Protein AF-A0A7C3QRI2-F1 (afdb_monomer_lite)

Sequence (190 aa):
MISEYFLQTSKQLEELHRQALTEKSLPQKEKDLSFYQGLFSFLNDHLPGHFSLATGKVRNKRHLLNRNCDALIYHKWCKKFLEMSGGYVLADHLYAFLSIESDITAQNLVTHVNLTQAMKSLYKGEENEKEFEVIPLYSLLFTYSSKLSLPEIRKLMQDYDDEKEIPMNKEIDLITVLGTGLIIKDWEAG

Secondary structure (DSSP, 8-state):
-HHHHHHHHHHHHHHHHHHHHHHSPPPSSS--GGGSHHHHHHHHHHS-TTEEEEEE-EE-SS-B--S-EEEEEEE-SSTTHHHHTTS-EEGGGEEEEEEEEEE--HHHHHHHHHHHHHHHHGGGG-TTS-TT-----EEEEEEEE-SS-HHHHHHHHHHHHHHTT--GGGS--EEEETTTEEEE--SS--

Foldseek 3Di:
DVVVVVVVVLVVQLVLLVVLVVVDPCDPPDHPLVSCVSVQVVCQVPDDPQKDKDWAWEDEPPDTDRDIFSIWIFGDPDPCVCVVVVNHHYLLGTAETEHEEAEDDLVVQVVLLVVLQVSLVNQVPCPPDPPPRNRQYAREYEYAAYPDAPVRVVVSQVVVCVVVVPDPSRGHAKYYHRPRGIDGDDPPVD

Radius of gyration: 17.21 Å; chains: 1; bounding box: 47×41×45 Å

Structure (mmCIF, N/CA/C/O backbone):
data_AF-A0A7C3QRI2-F1
#
_entry.id   AF-A0A7C3QRI2-F1
#
loop_
_atom_site.group_PDB
_atom_site.id
_atom_site.type_symbol
_atom_site.label_atom_id
_atom_site.label_alt_id
_atom_site.label_comp_id
_atom_site.label_asym_id
_atom_site.label_entity_id
_atom_site.label_seq_id
_atom_site.pdbx_PDB_ins_code
_atom_site.Cartn_x
_atom_site.Cartn_y
_atom_site.Cartn_z
_atom_site.occupancy
_atom_site.B_iso_or_equiv
_atom_site.auth_seq_id
_atom_site.auth_comp_id
_atom_site.auth_asym_id
_atom_site.auth_atom_id
_atom_site.pdbx_PDB_model_num
ATOM 1 N N . MET A 1 1 ? -28.998 4.046 -0.477 1.00 72.25 1 MET A N 1
ATOM 2 C CA . MET A 1 1 ? -28.706 2.768 -1.160 1.00 72.25 1 MET A CA 1
ATOM 3 C C . MET A 1 1 ? -27.209 2.552 -1.403 1.00 72.25 1 MET A C 1
ATOM 5 O O . MET A 1 1 ? -26.638 1.736 -0.700 1.00 72.25 1 MET A O 1
ATOM 9 N N . ILE A 1 2 ? -26.529 3.287 -2.300 1.00 85.75 2 ILE A N 1
ATOM 10 C CA . ILE A 1 2 ? -25.069 3.102 -2.519 1.00 85.75 2 ILE A CA 1
ATOM 11 C C . ILE A 1 2 ? -24.222 3.635 -1.347 1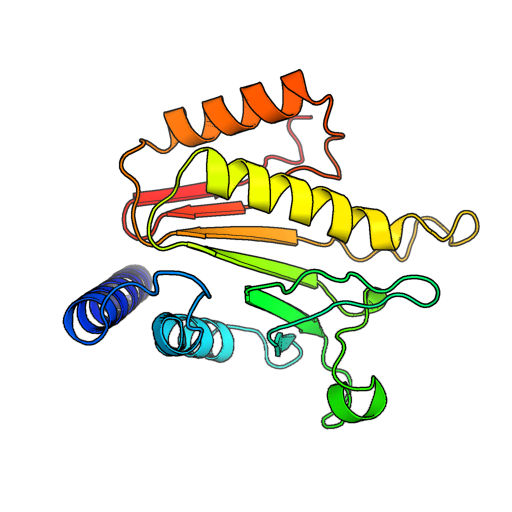.00 85.75 2 ILE A C 1
ATOM 13 O O . ILE A 1 2 ? -23.269 2.995 -0.919 1.00 85.75 2 ILE A O 1
ATOM 17 N N . SER A 1 3 ? -24.586 4.785 -0.778 1.00 86.50 3 SER A N 1
ATOM 18 C CA . SER A 1 3 ? -23.905 5.343 0.401 1.00 86.50 3 SER A CA 1
ATOM 19 C C . SER A 1 3 ? -23.996 4.427 1.627 1.00 86.50 3 SER A C 1
ATOM 21 O O . SER A 1 3 ? -23.021 4.250 2.350 1.00 86.50 3 SER A O 1
ATOM 23 N N . GLU A 1 4 ? -25.158 3.809 1.840 1.00 90.19 4 GLU A N 1
ATOM 24 C CA . GLU A 1 4 ? -25.376 2.832 2.911 1.00 90.19 4 GLU A CA 1
ATOM 25 C C . GLU A 1 4 ? -24.552 1.567 2.695 1.00 90.19 4 GLU A C 1
ATOM 27 O O . GLU A 1 4 ? -24.006 1.048 3.663 1.00 90.19 4 GLU A O 1
ATOM 32 N N . TYR A 1 5 ? -24.418 1.115 1.443 1.00 88.31 5 TYR A N 1
ATOM 33 C CA . TYR A 1 5 ? -23.543 0.001 1.093 1.00 88.31 5 TYR A CA 1
ATOM 34 C C . TYR A 1 5 ? -22.100 0.288 1.525 1.00 88.31 5 TYR A C 1
ATOM 36 O O . TYR A 1 5 ? -21.556 -0.456 2.334 1.00 88.31 5 TYR A O 1
ATOM 44 N N . PHE A 1 6 ? -21.513 1.417 1.108 1.00 86.06 6 PHE A N 1
ATOM 45 C CA . PHE A 1 6 ? -20.139 1.767 1.498 1.00 86.06 6 PHE A CA 1
ATOM 46 C C . PHE A 1 6 ? -19.962 1.910 3.014 1.00 86.06 6 PHE A C 1
ATOM 48 O O . PHE A 1 6 ? -18.958 1.460 3.567 1.00 86.06 6 PHE A O 1
ATOM 55 N N . LEU A 1 7 ? -20.950 2.488 3.705 1.00 86.81 7 LEU A N 1
ATOM 56 C CA . LEU A 1 7 ? -20.918 2.605 5.161 1.00 86.81 7 LEU A CA 1
ATOM 57 C C . LEU A 1 7 ? -20.963 1.231 5.846 1.00 86.81 7 LEU A C 1
ATOM 59 O O . LEU A 1 7 ? -20.239 1.002 6.815 1.00 86.81 7 LEU A O 1
ATOM 63 N N . GLN A 1 8 ? -21.806 0.317 5.363 1.00 88.94 8 GLN A N 1
ATOM 64 C CA . GLN A 1 8 ? -21.882 -1.050 5.881 1.00 88.94 8 GLN A CA 1
ATOM 65 C C . GLN A 1 8 ? -20.579 -1.808 5.633 1.00 88.94 8 GLN A C 1
ATOM 67 O O . GLN A 1 8 ? -20.069 -2.445 6.551 1.00 88.94 8 GLN A O 1
ATOM 72 N N . THR A 1 9 ? -20.008 -1.680 4.439 1.00 86.75 9 THR A N 1
ATOM 73 C CA . THR A 1 9 ? -18.726 -2.288 4.081 1.00 86.75 9 THR A CA 1
ATOM 74 C C . THR A 1 9 ? -17.584 -1.782 4.966 1.00 86.75 9 THR A C 1
ATOM 76 O O . THR A 1 9 ? -16.810 -2.588 5.480 1.00 86.75 9 THR A O 1
ATOM 79 N N . SER A 1 10 ? -17.511 -0.470 5.229 1.00 85.31 10 SER A N 1
ATOM 80 C CA . SER A 1 10 ? -16.518 0.097 6.159 1.00 85.31 10 SER A CA 1
ATOM 81 C C . SER A 1 10 ? -16.656 -0.505 7.559 1.00 85.31 10 SER A C 1
ATOM 83 O O . SER A 1 10 ? -15.675 -0.970 8.135 1.00 85.31 10 SER A O 1
ATOM 85 N N . LYS A 1 11 ? -17.888 -0.577 8.083 1.00 87.69 11 LYS A N 1
ATOM 86 C CA . LYS A 1 11 ? -18.171 -1.167 9.403 1.00 87.69 11 LYS A CA 1
ATOM 87 C C . LYS A 1 11 ? -17.819 -2.652 9.480 1.00 87.69 11 LYS A C 1
ATOM 89 O O . LYS A 1 11 ? -17.354 -3.110 10.518 1.00 87.69 11 LYS A O 1
ATOM 94 N N . GLN A 1 12 ? -18.035 -3.408 8.404 1.00 87.69 12 GLN A N 1
ATOM 95 C CA . GLN A 1 12 ? -17.636 -4.816 8.338 1.00 87.69 12 GLN A CA 1
ATOM 96 C C . GLN A 1 12 ? -16.117 -4.967 8.442 1.00 87.69 12 GLN A C 1
ATOM 98 O O . GLN A 1 12 ? -15.642 -5.816 9.193 1.00 87.69 12 GLN A O 1
ATOM 103 N N . LEU A 1 13 ? -15.354 -4.123 7.742 1.00 85.00 13 LEU A N 1
ATOM 104 C CA . LEU A 1 13 ? -13.893 -4.146 7.806 1.00 85.00 13 LEU A CA 1
ATOM 105 C C . LEU A 1 13 ? -13.372 -3.776 9.208 1.00 85.00 13 LEU A C 1
ATOM 107 O O . LEU A 1 13 ? -12.437 -4.404 9.705 1.00 85.00 13 LEU A O 1
ATOM 111 N N . GLU A 1 14 ? -13.999 -2.790 9.857 1.00 84.88 14 GLU A N 1
ATOM 112 C CA . GLU A 1 14 ? -13.699 -2.400 11.244 1.00 84.88 14 GLU A CA 1
ATOM 113 C C . GLU A 1 14 ? -13.966 -3.541 12.231 1.00 84.88 14 GLU A C 1
ATOM 115 O O . GLU A 1 14 ? -13.155 -3.801 13.123 1.00 84.88 14 GLU A O 1
ATOM 120 N N . GLU A 1 15 ? -15.083 -4.248 12.064 1.00 85.94 15 GLU A N 1
ATOM 121 C CA . GLU A 1 15 ? -15.454 -5.360 12.936 1.00 85.94 15 GLU A CA 1
ATOM 122 C C . GLU A 1 15 ? -14.529 -6.570 12.741 1.00 85.94 15 GLU A C 1
ATOM 124 O O . GLU A 1 15 ? -14.066 -7.142 13.727 1.00 85.94 15 GLU A O 1
ATOM 129 N N . LEU A 1 16 ? -14.164 -6.901 11.495 1.00 81.44 16 LEU A N 1
ATOM 130 C CA . LEU A 1 16 ? -13.169 -7.942 11.201 1.00 81.44 16 LEU A CA 1
ATOM 131 C C . LEU A 1 16 ? -11.823 -7.645 11.873 1.00 81.44 16 LEU A C 1
ATOM 133 O O . LEU A 1 16 ? -11.178 -8.546 12.409 1.00 81.44 16 LEU A O 1
ATOM 137 N N . HIS A 1 17 ? -11.403 -6.379 11.880 1.00 78.88 17 HIS A N 1
ATOM 138 C CA . HIS A 1 17 ? -10.186 -5.978 12.577 1.00 78.88 17 HIS A CA 1
ATOM 139 C C . HIS A 1 17 ? -10.300 -6.123 14.094 1.00 78.88 17 HIS A C 1
ATOM 141 O O . HIS A 1 17 ? -9.387 -6.636 14.743 1.00 78.88 17 HIS A O 1
ATOM 147 N N . ARG A 1 18 ? -11.426 -5.681 14.664 1.00 81.44 18 ARG A N 1
ATOM 148 C CA . ARG A 1 18 ? -11.685 -5.787 16.102 1.00 81.44 18 ARG A CA 1
ATOM 149 C C . ARG A 1 18 ? -11.654 -7.244 16.558 1.00 81.44 18 ARG A C 1
ATOM 151 O O . ARG A 1 18 ? -11.026 -7.537 17.571 1.00 81.44 18 ARG A O 1
ATOM 158 N N . GLN A 1 19 ? -12.265 -8.141 15.787 1.00 80.00 19 GLN A N 1
ATOM 159 C CA . GLN A 1 19 ? -12.246 -9.582 16.043 1.00 80.00 19 GLN A CA 1
ATOM 160 C C . GLN A 1 19 ? -10.821 -10.143 15.993 1.00 80.00 19 GLN A C 1
ATOM 162 O O . GLN A 1 19 ? -10.397 -10.835 16.921 1.00 80.00 19 GLN A O 1
ATOM 167 N N . ALA A 1 20 ? -10.039 -9.763 14.977 1.00 74.06 20 ALA A N 1
ATOM 168 C CA . ALA A 1 20 ? -8.643 -10.176 14.864 1.00 74.06 20 ALA A CA 1
ATOM 169 C C . ALA A 1 20 ? -7.796 -9.728 16.074 1.00 74.06 20 ALA A C 1
ATOM 171 O O . ALA A 1 20 ? -6.983 -10.512 16.563 1.00 74.06 20 ALA A O 1
ATOM 172 N N 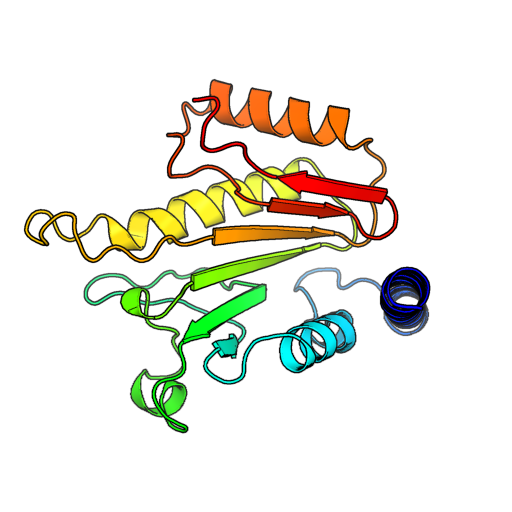. LEU A 1 21 ? -8.014 -8.512 16.597 1.00 73.12 21 LEU A N 1
ATOM 173 C CA . LEU A 1 21 ? -7.351 -8.015 17.815 1.00 73.12 21 LEU A CA 1
ATOM 174 C C . LEU A 1 21 ? -7.746 -8.789 19.080 1.00 73.12 21 LEU A C 1
ATOM 176 O O . LEU A 1 21 ? -6.925 -8.928 19.986 1.00 73.12 21 LEU A O 1
ATOM 180 N N . THR A 1 22 ? -8.992 -9.264 19.174 1.00 73.19 22 THR A N 1
ATOM 181 C CA . THR A 1 22 ? -9.451 -10.041 20.336 1.00 73.19 22 THR A CA 1
ATOM 182 C C . THR A 1 22 ? -8.981 -11.493 20.307 1.00 73.19 22 THR A C 1
ATOM 184 O O . THR A 1 22 ? -8.711 -12.061 21.362 1.00 73.19 22 THR A O 1
ATOM 187 N N . GLU A 1 23 ? -8.863 -12.093 19.121 1.00 67.69 23 GLU A N 1
ATOM 188 C CA . GLU A 1 23 ? -8.497 -13.506 18.955 1.00 67.69 23 GLU A CA 1
ATOM 189 C C . GLU A 1 23 ? -6.983 -13.742 18.904 1.00 67.69 23 GLU A C 1
ATOM 191 O O . GLU A 1 23 ? -6.509 -14.809 19.301 1.00 67.69 23 GLU A O 1
ATOM 196 N N . LYS A 1 24 ? -6.207 -12.762 18.423 1.00 64.25 24 LYS A N 1
ATOM 197 C CA . LYS A 1 24 ? -4.756 -12.879 18.245 1.00 64.25 24 LYS A CA 1
ATOM 198 C C . LYS A 1 24 ? -4.047 -11.749 18.982 1.00 64.25 24 LYS A C 1
ATOM 200 O O . LYS A 1 24 ? -4.259 -10.573 18.701 1.00 64.25 24 LYS A O 1
ATOM 205 N N . SER A 1 25 ? -3.146 -12.099 19.900 1.00 58.22 25 SER A N 1
ATOM 206 C CA . SER A 1 25 ? -2.206 -11.129 20.470 1.00 58.22 25 SER A CA 1
ATOM 207 C C . SER A 1 25 ? -1.353 -10.518 19.354 1.00 58.22 25 SER A C 1
ATOM 209 O O . SER A 1 25 ? -0.835 -11.268 18.525 1.00 58.22 25 SER A O 1
ATOM 211 N N . LEU A 1 26 ? -1.179 -9.189 19.354 1.00 56.94 26 LEU A N 1
ATOM 212 C CA . LEU A 1 26 ? -0.352 -8.475 18.371 1.00 56.94 26 LEU A CA 1
ATOM 213 C C . LEU A 1 26 ? 1.021 -9.166 18.211 1.00 56.94 26 LEU A C 1
ATOM 215 O O . LEU A 1 26 ? 1.719 -9.360 19.214 1.00 56.94 26 LEU A O 1
ATOM 219 N N . PRO A 1 27 ? 1.423 -9.550 16.986 1.00 51.59 27 PRO A N 1
ATOM 220 C CA . PRO A 1 27 ? 2.695 -10.226 16.760 1.00 51.59 27 PRO A CA 1
ATOM 221 C C . PRO A 1 27 ? 3.872 -9.348 17.203 1.00 51.59 27 PRO A C 1
ATOM 223 O O . PRO A 1 27 ? 3.987 -8.198 16.792 1.00 51.59 27 PRO A O 1
ATOM 226 N N . GLN A 1 28 ? 4.770 -9.885 18.034 1.00 49.66 28 GLN A N 1
ATOM 227 C CA . GLN A 1 28 ? 5.871 -9.107 18.621 1.00 49.66 28 GLN A CA 1
ATOM 228 C C . GLN A 1 28 ? 7.113 -8.963 17.718 1.00 49.66 28 GLN A C 1
ATOM 230 O O . GLN A 1 28 ? 7.999 -8.180 18.059 1.00 49.66 28 GLN A O 1
ATOM 235 N N . LYS A 1 29 ? 7.240 -9.720 16.612 1.00 52.12 29 LYS A N 1
ATOM 236 C CA . LYS A 1 29 ? 8.479 -9.740 15.795 1.00 52.12 29 LYS A CA 1
ATOM 237 C C . LYS A 1 29 ? 8.300 -9.849 14.278 1.00 52.12 29 LYS A C 1
ATOM 239 O O . LYS A 1 29 ? 9.067 -9.221 13.559 1.00 52.12 29 LYS A O 1
ATOM 244 N N . GLU A 1 30 ? 7.316 -10.598 13.787 1.00 57.88 30 GLU A N 1
ATOM 245 C CA . GLU A 1 30 ? 6.977 -10.671 12.357 1.00 57.88 30 GLU A CA 1
ATOM 246 C C . GLU A 1 30 ? 5.490 -10.377 12.185 1.00 57.88 30 GLU A C 1
ATOM 248 O O . GLU A 1 30 ? 4.681 -10.878 12.966 1.00 57.88 30 GLU A O 1
ATOM 253 N N . LYS A 1 31 ? 5.121 -9.565 11.184 1.00 66.44 31 LYS A N 1
ATOM 254 C CA . LYS A 1 31 ? 3.711 -9.336 10.852 1.00 66.44 31 LYS A CA 1
ATOM 255 C C . LYS A 1 31 ? 3.072 -10.665 10.465 1.00 66.44 31 LYS A C 1
ATOM 257 O O . LYS A 1 31 ? 3.374 -11.229 9.416 1.00 66.44 31 LYS A O 1
ATOM 262 N N . ASP A 1 32 ? 2.170 -11.147 11.308 1.00 69.31 32 ASP A N 1
ATOM 263 C CA . ASP A 1 32 ? 1.347 -12.304 10.996 1.00 69.31 32 ASP A CA 1
ATOM 264 C C . ASP A 1 32 ? 0.299 -11.901 9.952 1.00 69.31 32 ASP A C 1
ATOM 266 O O . ASP A 1 32 ? -0.712 -11.275 10.265 1.00 69.31 32 ASP A O 1
ATOM 270 N N . LEU A 1 33 ? 0.535 -12.260 8.689 1.00 67.12 33 LEU A N 1
ATOM 271 C CA . LEU A 1 33 ? -0.382 -11.968 7.582 1.00 67.12 33 LEU A CA 1
ATOM 272 C C . LEU A 1 33 ? -1.777 -12.579 7.789 1.00 67.12 33 LEU A C 1
ATOM 274 O O . LEU A 1 33 ? -2.752 -12.070 7.236 1.00 67.12 33 LEU A O 1
ATOM 278 N N . SER A 1 34 ? -1.905 -13.623 8.619 1.00 71.19 34 SER A N 1
ATOM 279 C CA . SER A 1 34 ? -3.206 -14.209 8.955 1.00 71.19 34 SER A CA 1
ATOM 280 C C . SER A 1 34 ? -4.075 -13.279 9.809 1.00 71.19 34 SER A C 1
ATOM 282 O O . SER A 1 34 ? -5.288 -13.468 9.882 1.00 71.19 34 SER A O 1
ATOM 284 N N . PHE A 1 35 ? -3.486 -12.265 10.448 1.00 72.19 35 PHE A N 1
ATOM 285 C CA . PHE A 1 35 ? -4.221 -11.189 11.113 1.00 72.19 35 PHE A CA 1
ATOM 286 C C . PHE A 1 35 ? -4.930 -10.276 10.097 1.00 72.19 35 PHE A C 1
ATOM 288 O O . PHE A 1 35 ? -6.011 -9.759 10.362 1.00 72.19 35 PHE A O 1
ATOM 295 N N . TYR A 1 36 ? -4.362 -10.126 8.899 1.00 77.00 36 TYR A N 1
ATOM 296 C CA . TYR A 1 36 ? -4.878 -9.243 7.851 1.00 77.00 36 TYR A CA 1
ATOM 297 C C . TYR A 1 36 ? -5.734 -9.969 6.806 1.00 77.00 36 TYR A C 1
ATOM 299 O O . TYR A 1 36 ? -6.183 -9.350 5.843 1.00 77.00 36 TYR A O 1
ATOM 307 N N . GLN A 1 37 ? -6.006 -11.266 6.982 1.00 82.81 37 GLN A N 1
ATOM 308 C CA . GLN A 1 37 ? -6.711 -12.096 5.997 1.00 82.81 37 GLN A CA 1
ATOM 309 C C . GLN A 1 37 ? -8.080 -11.524 5.581 1.00 82.81 37 GLN A C 1
ATOM 311 O O . GLN A 1 37 ? -8.460 -11.628 4.412 1.00 82.81 37 GLN A O 1
ATOM 316 N N . GLY A 1 38 ? -8.794 -10.872 6.507 1.00 84.31 38 GLY A N 1
ATOM 317 C CA . GLY A 1 38 ? -10.045 -10.167 6.207 1.00 84.31 38 GLY A CA 1
ATOM 318 C C . GLY A 1 38 ? -9.856 -9.018 5.211 1.00 84.31 38 GLY A C 1
ATOM 319 O O . GLY A 1 38 ? -10.612 -8.912 4.250 1.00 84.31 38 GLY A O 1
ATOM 320 N N . LEU A 1 39 ? -8.796 -8.216 5.372 1.00 86.69 39 LEU A N 1
ATOM 321 C CA . LEU A 1 39 ? -8.448 -7.147 4.432 1.00 86.69 39 LEU A CA 1
ATOM 322 C C . LEU A 1 39 ? -7.993 -7.705 3.078 1.00 86.69 39 LEU A C 1
ATOM 324 O O . LEU A 1 39 ? -8.393 -7.180 2.045 1.00 86.69 39 LEU A O 1
ATOM 328 N N . PHE A 1 40 ? -7.210 -8.787 3.059 1.00 88.06 40 PHE A N 1
ATOM 329 C CA . PHE A 1 40 ? -6.818 -9.444 1.804 1.00 88.06 40 PHE A CA 1
ATOM 330 C C . PHE A 1 40 ? -8.025 -9.947 1.014 1.00 88.06 40 PHE A C 1
ATOM 332 O O . PHE A 1 40 ? -8.096 -9.734 -0.194 1.00 88.06 40 PHE A O 1
ATOM 339 N N . SER A 1 41 ? -8.975 -10.587 1.698 1.00 89.19 41 SER A N 1
ATOM 340 C CA . SER A 1 41 ? -10.208 -11.080 1.077 1.00 89.19 41 SER A CA 1
ATOM 341 C C . SER A 1 41 ? -11.039 -9.913 0.549 1.00 89.19 41 SER A C 1
ATOM 343 O O . SER A 1 41 ? -11.420 -9.908 -0.616 1.00 89.19 41 SER A O 1
ATOM 345 N N . PHE A 1 42 ? -11.193 -8.864 1.365 1.00 89.81 42 PHE A N 1
ATOM 346 C CA . PHE A 1 42 ? -11.869 -7.634 0.969 1.00 89.81 42 PHE A CA 1
ATOM 347 C C . PHE A 1 42 ? -11.267 -7.018 -0.301 1.00 89.81 42 PHE A C 1
ATOM 349 O O . PHE A 1 42 ? -11.996 -6.735 -1.249 1.00 89.81 42 PHE A O 1
ATOM 356 N N . LEU A 1 43 ? -9.944 -6.846 -0.352 1.00 90.88 43 LEU A N 1
ATOM 357 C CA . LEU A 1 43 ? -9.263 -6.313 -1.532 1.00 90.88 43 LEU A CA 1
ATOM 358 C C . LEU A 1 43 ? -9.472 -7.220 -2.748 1.00 90.88 43 LEU A C 1
ATOM 360 O O . LEU A 1 43 ? -9.799 -6.730 -3.823 1.00 90.88 43 LEU A O 1
ATOM 364 N N . ASN A 1 44 ? -9.326 -8.534 -2.588 1.00 89.50 44 ASN A N 1
ATOM 365 C CA . ASN A 1 44 ? -9.479 -9.482 -3.687 1.00 89.50 44 ASN A CA 1
ATOM 366 C C . ASN A 1 44 ? -10.904 -9.494 -4.276 1.00 89.50 44 ASN A C 1
ATOM 368 O O . ASN A 1 44 ? -11.047 -9.643 -5.486 1.00 89.50 44 ASN A O 1
ATOM 372 N N . ASP A 1 45 ? -11.933 -9.286 -3.450 1.00 90.69 45 ASP A N 1
ATOM 373 C CA . ASP A 1 45 ? -13.335 -9.235 -3.890 1.00 90.69 45 ASP A CA 1
ATOM 374 C C . ASP A 1 45 ? -13.690 -7.932 -4.628 1.00 90.69 45 ASP A C 1
ATOM 376 O O . ASP A 1 45 ? -14.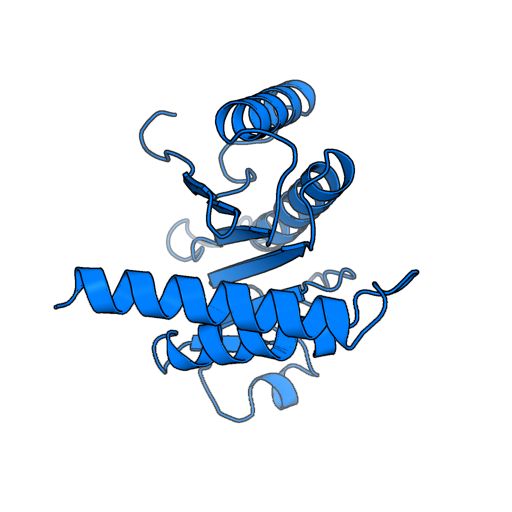627 -7.903 -5.426 1.00 90.69 45 ASP A O 1
ATOM 380 N N . HIS A 1 46 ? -12.946 -6.850 -4.371 1.00 90.25 46 HIS A N 1
ATOM 381 C CA . HIS A 1 46 ? -13.212 -5.522 -4.938 1.00 90.25 46 HIS A CA 1
ATOM 382 C C . HIS A 1 46 ? -12.242 -5.131 -6.061 1.00 90.25 46 HIS A C 1
ATOM 384 O O . HIS A 1 46 ? -12.486 -4.154 -6.773 1.00 90.25 46 HIS A O 1
ATOM 390 N N . LEU A 1 47 ? -11.149 -5.875 -6.246 1.00 91.38 47 LEU A N 1
ATOM 391 C CA . LEU A 1 47 ? -10.225 -5.660 -7.352 1.00 91.38 47 LEU A CA 1
ATOM 392 C C . LEU A 1 47 ? -10.839 -6.139 -8.680 1.00 91.38 47 LEU A C 1
ATOM 394 O O . LEU A 1 47 ? -11.437 -7.214 -8.742 1.00 91.38 47 LEU A O 1
ATOM 398 N N . PRO A 1 48 ? -10.654 -5.391 -9.784 1.00 90.81 48 PRO A N 1
ATOM 399 C CA . PRO A 1 48 ? -11.027 -5.872 -11.110 1.00 90.81 48 PRO A CA 1
ATOM 400 C C . PRO A 1 48 ? -10.329 -7.198 -11.441 1.00 90.81 48 PRO A C 1
ATOM 402 O O . PRO A 1 48 ? -9.144 -7.362 -11.166 1.00 90.81 48 PRO A O 1
ATOM 405 N N . GLY A 1 49 ? -11.026 -8.127 -12.104 1.00 87.62 49 GLY A N 1
ATOM 406 C CA . GLY A 1 49 ? -10.563 -9.517 -12.265 1.00 87.62 49 GLY A CA 1
ATOM 407 C C . GLY A 1 49 ? -9.270 -9.745 -13.070 1.00 87.62 49 GLY A C 1
ATOM 408 O O . GLY A 1 49 ? -8.776 -10.869 -13.109 1.00 87.62 49 GLY A O 1
ATOM 409 N N . HIS A 1 50 ? -8.718 -8.716 -13.719 1.00 87.62 50 HIS A N 1
ATOM 410 C CA . HIS A 1 50 ? -7.401 -8.769 -14.370 1.00 87.62 50 HIS A CA 1
ATOM 411 C C . HIS A 1 50 ? -6.245 -8.444 -13.408 1.00 87.62 50 HIS A C 1
ATOM 413 O O . HIS A 1 50 ? -5.082 -8.725 -13.711 1.00 87.62 50 HIS A O 1
ATOM 419 N N . PHE A 1 51 ? -6.551 -7.896 -12.232 1.00 92.25 51 PHE A N 1
ATOM 420 C CA . PHE A 1 51 ? -5.599 -7.730 -11.147 1.00 92.25 51 PHE A CA 1
ATOM 421 C C . PHE A 1 51 ? -5.607 -8.938 -10.219 1.00 92.25 51 PHE A C 1
ATOM 423 O O . PHE A 1 51 ? -6.550 -9.725 -10.140 1.00 92.25 51 PHE A O 1
ATOM 430 N N . SER A 1 52 ? -4.500 -9.119 -9.522 1.00 92.12 52 SER A N 1
ATOM 431 C CA . SER A 1 52 ? -4.361 -10.125 -8.485 1.00 92.12 52 SER A CA 1
ATOM 432 C C . SER A 1 52 ? -3.555 -9.566 -7.331 1.00 92.12 52 SER A C 1
ATOM 434 O O . SER A 1 52 ? -2.741 -8.656 -7.497 1.00 92.12 52 SER A O 1
ATOM 436 N N . LEU A 1 53 ? -3.799 -10.145 -6.163 1.00 91.69 53 LEU A N 1
ATOM 437 C CA . LEU A 1 53 ? -3.130 -9.803 -4.924 1.00 91.69 53 LEU A CA 1
ATOM 438 C C . LEU A 1 53 ? -2.092 -10.882 -4.599 1.00 91.69 53 LEU A C 1
ATOM 440 O O . LEU A 1 53 ? -2.361 -12.079 -4.725 1.00 91.69 53 LEU A O 1
ATOM 444 N N . ALA A 1 54 ? -0.896 -10.469 -4.203 1.00 89.69 54 ALA A N 1
ATOM 445 C CA . ALA A 1 54 ? 0.135 -11.354 -3.670 1.00 89.69 54 ALA A CA 1
ATOM 446 C C . ALA A 1 54 ? 0.821 -10.702 -2.471 1.00 89.69 54 ALA A C 1
ATOM 448 O O . ALA A 1 54 ? 0.738 -9.493 -2.278 1.00 89.69 54 ALA A O 1
ATOM 449 N N . THR A 1 55 ? 1.523 -11.508 -1.685 1.00 87.88 55 THR A N 1
ATOM 450 C CA . THR A 1 55 ? 2.446 -11.040 -0.649 1.00 87.88 55 THR A CA 1
ATOM 451 C C . THR A 1 55 ? 3.872 -11.385 -1.070 1.00 87.88 55 THR A C 1
ATOM 453 O O . THR A 1 55 ? 4.086 -12.306 -1.864 1.00 87.88 55 THR A O 1
ATOM 456 N N . GLY A 1 56 ? 4.864 -10.652 -0.564 1.00 84.19 56 GLY A N 1
ATOM 457 C CA . GLY A 1 56 ? 6.270 -11.012 -0.759 1.00 84.19 56 GLY A CA 1
ATOM 458 C C . GLY A 1 56 ? 7.062 -10.035 -1.622 1.00 84.19 56 GLY A C 1
ATOM 459 O O . GLY A 1 56 ? 7.021 -8.828 -1.391 1.00 84.19 56 GLY A O 1
ATOM 460 N N . LYS A 1 57 ? 7.886 -10.569 -2.531 1.00 85.88 57 LYS A N 1
ATOM 461 C CA . LYS A 1 57 ? 9.009 -9.839 -3.143 1.00 85.88 57 LYS A CA 1
ATOM 462 C C . LYS A 1 57 ? 8.755 -9.476 -4.602 1.00 85.88 57 LYS A C 1
ATOM 464 O O . LYS A 1 57 ? 8.130 -10.225 -5.356 1.00 85.88 57 LYS A O 1
ATOM 469 N N . VAL A 1 58 ? 9.340 -8.352 -5.003 1.00 88.69 58 VAL A N 1
ATOM 470 C CA . VAL A 1 58 ? 9.280 -7.819 -6.366 1.00 88.69 58 VAL A CA 1
ATOM 471 C C . VAL A 1 58 ? 10.647 -7.922 -7.027 1.00 88.69 58 VAL A C 1
ATOM 473 O O . VAL A 1 58 ? 11.681 -7.702 -6.386 1.00 88.69 58 VAL A O 1
ATOM 476 N N . ARG A 1 59 ? 10.663 -8.255 -8.316 1.00 87.50 59 ARG A N 1
ATOM 477 C CA . ARG A 1 59 ? 11.888 -8.379 -9.109 1.00 87.50 59 ARG A CA 1
ATOM 478 C C . ARG A 1 59 ? 11.764 -7.627 -10.433 1.00 87.50 59 ARG A C 1
ATOM 480 O O . ARG A 1 59 ? 10.744 -7.711 -11.104 1.00 87.50 59 ARG A O 1
ATOM 487 N N . ASN A 1 60 ? 12.842 -6.959 -10.826 1.00 84.12 60 ASN A N 1
ATOM 488 C CA . ASN A 1 60 ? 13.069 -6.482 -12.191 1.00 84.12 60 ASN A CA 1
ATOM 489 C C . ASN A 1 60 ? 14.174 -7.345 -12.861 1.00 84.12 60 ASN A C 1
ATOM 491 O O . ASN A 1 60 ? 14.869 -8.114 -12.188 1.00 84.12 60 ASN A O 1
ATOM 495 N N . LYS A 1 61 ? 14.371 -7.216 -14.179 1.00 76.75 61 LYS A N 1
ATOM 496 C CA . LYS A 1 61 ? 15.376 -7.890 -15.019 1.00 76.75 61 LYS A CA 1
ATOM 497 C C . LYS A 1 61 ? 16.762 -7.964 -14.352 1.00 76.75 61 LYS A C 1
ATOM 499 O O . LYS A 1 61 ? 17.418 -9.000 -14.429 1.00 76.75 61 LYS A O 1
ATOM 504 N N . ARG A 1 62 ? 17.192 -6.898 -13.656 1.00 74.62 62 ARG A N 1
ATOM 505 C CA . ARG A 1 62 ? 18.531 -6.781 -13.031 1.00 74.62 62 ARG A CA 1
ATOM 506 C C . ARG A 1 62 ? 18.553 -6.887 -11.507 1.00 74.62 62 ARG A C 1
ATOM 508 O O . ARG A 1 62 ? 19.547 -7.342 -10.947 1.00 74.62 62 ARG A O 1
ATOM 515 N N . HIS A 1 63 ? 17.486 -6.467 -10.832 1.00 77.06 63 HIS A N 1
ATOM 516 C CA . HIS A 1 63 ? 17.491 -6.278 -9.382 1.00 77.06 63 HIS A CA 1
ATOM 517 C C . HIS A 1 63 ? 16.324 -6.994 -8.714 1.00 77.06 63 HIS A C 1
ATOM 519 O O . HIS A 1 63 ? 15.194 -6.976 -9.199 1.00 77.06 63 HIS A O 1
ATOM 525 N N . LEU A 1 64 ? 16.611 -7.607 -7.568 1.00 80.12 64 LEU A N 1
ATOM 526 C CA . LEU A 1 64 ? 15.612 -8.155 -6.665 1.00 80.12 64 LEU A CA 1
ATOM 527 C C . LEU A 1 64 ? 15.439 -7.191 -5.495 1.00 80.12 64 LEU A C 1
ATOM 529 O O . LEU A 1 64 ? 16.419 -6.871 -4.817 1.00 80.12 64 LEU A O 1
ATOM 533 N N . LEU A 1 65 ? 14.203 -6.787 -5.206 1.00 81.56 65 LEU A N 1
ATOM 534 C CA . LEU A 1 65 ? 13.930 -6.116 -3.948 1.00 81.56 65 LEU A CA 1
ATOM 535 C C . LEU A 1 65 ? 13.883 -7.155 -2.830 1.00 81.56 65 LEU A C 1
ATOM 537 O O . LEU A 1 65 ? 12.979 -7.985 -2.755 1.00 81.56 65 LEU A O 1
ATOM 541 N N . ASN A 1 66 ? 14.862 -7.096 -1.931 1.00 72.50 66 ASN A N 1
ATOM 542 C CA . ASN A 1 66 ? 14.958 -8.021 -0.804 1.00 72.50 66 ASN A CA 1
ATOM 543 C C . ASN A 1 66 ? 14.153 -7.554 0.424 1.00 72.50 66 ASN A C 1
ATOM 545 O O . ASN A 1 66 ? 14.566 -7.770 1.561 1.00 72.50 66 ASN A O 1
ATOM 549 N N . ARG A 1 67 ? 13.018 -6.886 0.197 1.00 78.38 67 ARG A N 1
ATOM 550 C CA . ARG A 1 67 ? 12.047 -6.506 1.229 1.00 78.38 67 ARG A CA 1
ATOM 551 C C . ARG A 1 67 ? 10.715 -7.167 0.903 1.00 78.38 67 ARG A C 1
ATOM 553 O O . ARG A 1 67 ? 10.337 -7.231 -0.264 1.00 78.38 67 ARG A O 1
ATOM 560 N N . ASN A 1 68 ? 10.041 -7.670 1.929 1.00 80.25 68 ASN A N 1
ATOM 561 C CA . ASN A 1 68 ? 8.690 -8.193 1.781 1.00 80.25 68 ASN A CA 1
ATOM 562 C C . ASN A 1 68 ? 7.713 -7.020 1.838 1.00 80.25 68 ASN A C 1
ATOM 564 O O . ASN A 1 68 ? 7.759 -6.227 2.778 1.00 80.25 68 ASN A O 1
ATOM 568 N N . CYS A 1 69 ? 6.846 -6.926 0.837 1.00 86.69 69 CYS A N 1
ATOM 569 C CA . CYS A 1 69 ? 5.668 -6.077 0.892 1.00 86.69 69 CYS A CA 1
ATOM 570 C C . CYS A 1 69 ? 4.509 -6.888 1.465 1.00 86.69 69 CYS A C 1
ATOM 572 O O . CYS A 1 69 ? 4.378 -8.079 1.154 1.00 86.69 69 CYS A O 1
ATOM 574 N N . ASP A 1 70 ? 3.668 -6.232 2.266 1.00 89.69 70 ASP A N 1
ATOM 575 C CA . ASP A 1 70 ? 2.498 -6.884 2.843 1.00 89.69 70 ASP A CA 1
ATOM 576 C C . ASP A 1 70 ? 1.560 -7.297 1.710 1.00 89.69 70 ASP A C 1
ATOM 578 O O . ASP A 1 70 ? 1.267 -8.480 1.576 1.00 89.69 70 ASP A O 1
ATOM 582 N N . ALA A 1 71 ? 1.195 -6.365 0.824 1.00 91.50 71 ALA A N 1
ATOM 583 C CA . ALA A 1 71 ? 0.372 -6.645 -0.349 1.00 91.50 71 ALA A CA 1
ATOM 584 C C . ALA A 1 71 ? 0.951 -6.032 -1.636 1.00 91.50 71 ALA A C 1
ATOM 586 O O . ALA A 1 71 ? 1.478 -4.921 -1.649 1.00 91.50 71 ALA A O 1
ATOM 587 N N . LEU A 1 72 ? 0.820 -6.772 -2.733 1.00 93.06 72 LEU A N 1
ATOM 588 C CA . LEU A 1 72 ? 1.229 -6.413 -4.086 1.00 93.06 72 LEU A CA 1
ATOM 589 C C . LEU A 1 72 ? 0.031 -6.593 -5.016 1.00 93.06 72 LEU A C 1
ATOM 591 O O . LEU A 1 72 ? -0.502 -7.699 -5.119 1.00 93.06 72 LEU A O 1
ATOM 595 N N . ILE A 1 73 ? -0.367 -5.523 -5.700 1.00 93.94 73 ILE A N 1
ATOM 596 C CA . ILE A 1 73 ? -1.441 -5.521 -6.694 1.00 93.94 73 ILE A CA 1
ATOM 597 C C . ILE A 1 73 ? -0.791 -5.491 -8.071 1.00 93.94 73 ILE A C 1
ATOM 599 O O . ILE A 1 73 ? -0.127 -4.519 -8.444 1.00 93.94 73 ILE A O 1
ATOM 603 N N . TYR A 1 74 ? -0.968 -6.572 -8.822 1.00 92.38 74 TYR A N 1
ATOM 604 C CA . TYR A 1 74 ? -0.312 -6.761 -10.110 1.00 92.38 74 TYR A CA 1
ATOM 605 C C . TYR A 1 74 ? -1.281 -7.282 -11.162 1.00 92.38 74 TYR A C 1
ATOM 607 O O . TYR A 1 74 ? -2.267 -7.953 -10.850 1.00 92.38 74 TYR A O 1
ATOM 615 N N . HIS A 1 75 ? -0.991 -6.978 -12.421 1.00 91.00 75 HIS A N 1
ATOM 616 C CA . HIS A 1 75 ? -1.741 -7.503 -13.548 1.00 91.00 75 HIS A CA 1
ATOM 617 C C . HIS A 1 75 ? -1.353 -8.961 -13.801 1.00 91.00 75 HIS A C 1
ATOM 619 O O . HIS A 1 75 ? -0.195 -9.292 -14.079 1.00 91.00 75 HIS A O 1
ATOM 625 N N . LYS A 1 76 ? -2.337 -9.855 -13.708 1.00 86.38 76 LYS A N 1
ATOM 626 C CA . LYS A 1 76 ? -2.128 -11.290 -13.882 1.00 86.38 76 LYS A CA 1
ATOM 627 C C . LYS A 1 76 ? -2.453 -11.698 -15.312 1.00 86.38 76 LYS A C 1
ATOM 629 O O . LYS A 1 76 ? -3.585 -12.036 -15.638 1.00 86.38 76 LYS A O 1
ATOM 634 N N . TRP A 1 77 ? -1.421 -11.770 -16.147 1.00 82.88 77 TRP A N 1
ATOM 635 C CA . TRP A 1 77 ? -1.558 -12.226 -17.534 1.00 82.88 77 TRP A CA 1
ATOM 636 C C . TRP A 1 77 ? -1.915 -13.723 -17.671 1.00 82.88 77 TRP A C 1
ATOM 638 O O . TRP A 1 77 ? -2.535 -14.123 -18.653 1.00 82.88 77 TRP A O 1
ATOM 648 N N . CYS A 1 78 ? -1.547 -14.577 -16.701 1.00 86.94 78 CYS A N 1
ATOM 649 C CA . CYS A 1 78 ? -1.854 -16.010 -16.737 1.00 86.94 78 CYS A CA 1
ATOM 650 C C . CYS A 1 78 ? -1.924 -16.658 -15.340 1.00 86.94 78 CYS A C 1
ATOM 652 O O . CYS A 1 78 ? -1.386 -16.151 -14.353 1.00 86.94 78 CYS A O 1
ATOM 654 N N . LYS A 1 79 ? -2.568 -17.834 -15.243 1.00 86.06 79 LYS A N 1
ATOM 655 C CA . LYS A 1 79 ? -2.741 -18.572 -13.973 1.00 86.06 79 LYS A CA 1
ATOM 656 C C . LYS A 1 79 ? -1.419 -18.968 -13.310 1.00 86.06 79 LYS A C 1
ATOM 658 O O . LYS A 1 79 ? -1.346 -18.943 -12.086 1.00 86.06 79 LYS A O 1
ATOM 663 N N . LYS A 1 80 ? -0.404 -19.295 -14.112 1.00 88.81 80 LYS A N 1
ATOM 664 C CA . LYS A 1 80 ? 0.911 -19.778 -13.667 1.00 88.81 80 LYS A CA 1
ATOM 665 C C . LYS A 1 80 ? 1.962 -18.677 -13.513 1.00 88.81 80 LYS A C 1
ATOM 667 O O . LYS A 1 80 ? 3.134 -18.990 -13.363 1.00 88.81 80 LYS A O 1
ATOM 672 N N . PHE A 1 81 ? 1.575 -17.400 -13.538 1.00 88.31 81 PHE A N 1
ATOM 673 C CA . PHE A 1 81 ? 2.529 -16.286 -13.515 1.00 88.31 81 PHE A CA 1
ATOM 674 C C . PHE A 1 81 ? 3.560 -16.391 -12.387 1.00 88.31 81 PHE A C 1
ATOM 676 O O . PHE A 1 81 ? 4.752 -16.354 -12.665 1.00 88.31 81 PHE A O 1
ATOM 683 N N . LEU A 1 82 ? 3.106 -16.598 -11.146 1.00 88.19 82 LEU A N 1
ATOM 684 C CA . LEU A 1 82 ? 4.003 -16.711 -9.994 1.00 88.19 82 LEU A CA 1
ATOM 685 C C . LEU A 1 82 ? 4.876 -17.972 -10.044 1.00 88.19 82 LEU A C 1
ATOM 687 O O . LEU A 1 82 ? 6.023 -17.936 -9.624 1.00 88.19 82 LEU A O 1
ATOM 691 N N . GLU A 1 83 ? 4.365 -19.084 -10.576 1.00 88.94 83 GLU A N 1
ATOM 692 C CA . GLU A 1 83 ? 5.155 -20.309 -10.775 1.00 88.94 83 GLU A CA 1
ATOM 693 C C . GLU A 1 83 ? 6.295 -20.044 -11.773 1.00 88.94 83 GLU A C 1
ATOM 695 O O . GLU A 1 83 ? 7.450 -20.367 -11.508 1.00 88.94 83 GLU A O 1
ATOM 700 N N . MET A 1 84 ? 5.982 -19.376 -12.887 1.00 87.81 84 MET A N 1
ATOM 701 C CA . MET A 1 84 ? 6.941 -19.047 -13.946 1.00 87.81 84 MET A CA 1
ATOM 702 C C . MET A 1 84 ? 7.973 -18.001 -13.518 1.00 87.81 84 MET A C 1
ATOM 704 O O . MET A 1 84 ? 9.114 -18.046 -13.972 1.00 87.81 84 MET A O 1
ATOM 708 N N . SER A 1 85 ? 7.590 -17.060 -12.656 1.00 87.50 85 SER A N 1
ATOM 709 C CA . SER A 1 85 ? 8.491 -16.026 -12.150 1.00 87.50 85 SER A CA 1
ATOM 710 C C . SER A 1 85 ? 9.335 -16.486 -10.958 1.00 87.50 85 SER A C 1
ATOM 712 O O . SER A 1 85 ? 10.177 -15.719 -10.498 1.00 87.50 85 SER A O 1
ATOM 714 N N . GLY A 1 86 ? 9.135 -17.711 -10.453 1.00 86.94 86 GLY A N 1
ATOM 715 C CA . GLY A 1 86 ? 9.841 -18.235 -9.280 1.00 86.94 86 GLY A CA 1
ATOM 716 C C . GLY A 1 86 ? 9.329 -17.679 -7.946 1.00 86.94 86 GLY A C 1
ATOM 717 O O . GLY A 1 86 ? 10.093 -17.576 -6.992 1.00 86.94 86 GLY A O 1
ATOM 718 N N . GLY A 1 87 ? 8.054 -17.291 -7.885 1.00 87.19 87 GLY A N 1
ATOM 719 C CA . GLY A 1 87 ? 7.391 -16.752 -6.695 1.00 87.19 87 GLY A CA 1
ATOM 720 C C . GLY A 1 87 ? 7.500 -15.234 -6.540 1.00 87.19 87 GLY A C 1
ATOM 721 O O . GLY A 1 87 ? 7.144 -14.710 -5.488 1.00 87.19 87 GLY A O 1
ATOM 722 N N . TYR A 1 88 ? 7.980 -14.523 -7.564 1.00 89.75 88 TYR A N 1
ATOM 723 C CA . TYR A 1 88 ? 8.167 -13.069 -7.537 1.00 89.75 88 TYR A CA 1
ATOM 724 C C . TYR A 1 88 ? 7.114 -12.349 -8.377 1.00 89.75 88 TYR A C 1
ATOM 726 O O . TYR A 1 88 ? 6.749 -12.807 -9.460 1.00 89.75 88 TYR A O 1
ATOM 734 N N . VAL A 1 89 ? 6.676 -11.173 -7.937 1.00 90.50 89 VAL A N 1
ATOM 735 C CA . VAL A 1 89 ? 5.945 -10.263 -8.828 1.00 90.50 89 VAL A CA 1
ATOM 736 C C . VAL A 1 89 ? 6.963 -9.493 -9.669 1.00 90.50 89 VAL A C 1
ATOM 738 O O . VAL A 1 89 ? 7.952 -8.980 -9.141 1.00 90.50 89 VAL A O 1
ATOM 741 N N . LEU A 1 90 ? 6.753 -9.437 -10.984 1.00 89.25 90 LEU A N 1
ATOM 742 C CA . LEU A 1 90 ? 7.611 -8.661 -11.881 1.00 89.25 90 LEU A CA 1
ATOM 743 C C . LEU A 1 90 ? 7.264 -7.174 -11.768 1.00 89.25 90 LEU A C 1
ATOM 745 O O . LEU A 1 90 ? 6.081 -6.835 -11.774 1.00 89.25 90 LEU A O 1
ATOM 749 N N . ALA A 1 91 ? 8.276 -6.307 -11.685 1.00 87.88 91 ALA A N 1
ATOM 750 C CA . ALA A 1 91 ? 8.088 -4.856 -11.589 1.00 87.88 91 ALA A CA 1
ATOM 751 C C . ALA A 1 91 ? 7.179 -4.339 -12.721 1.00 87.88 91 ALA A C 1
ATOM 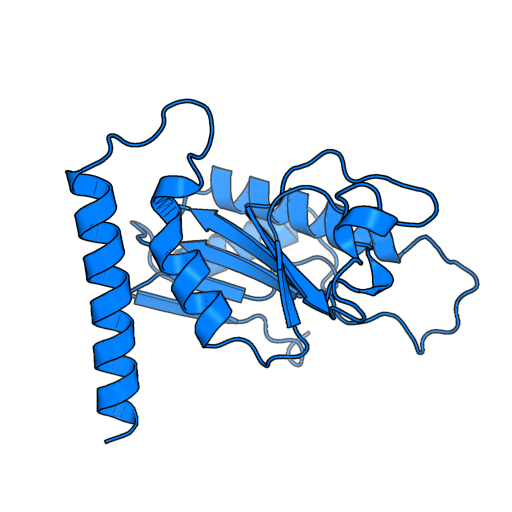753 O O . ALA A 1 91 ? 6.173 -3.696 -12.458 1.00 87.88 91 ALA A O 1
ATOM 754 N N . ASP A 1 92 ? 7.412 -4.766 -13.959 1.00 85.06 92 ASP A N 1
ATOM 755 C CA . ASP A 1 92 ? 6.635 -4.340 -15.135 1.00 85.06 92 ASP A CA 1
ATOM 756 C C . ASP A 1 92 ? 5.142 -4.722 -15.084 1.00 85.06 92 ASP A C 1
ATOM 758 O O . ASP A 1 92 ? 4.361 -4.292 -15.919 1.00 85.06 92 ASP A O 1
ATOM 762 N N . HIS A 1 93 ? 4.732 -5.576 -14.144 1.00 88.44 93 HIS A N 1
ATOM 763 C CA . HIS A 1 93 ? 3.337 -5.995 -13.969 1.00 88.44 93 HIS A CA 1
ATOM 764 C C . HIS A 1 93 ? 2.713 -5.441 -12.690 1.00 88.44 93 HIS A C 1
ATOM 766 O O . HIS A 1 93 ? 1.533 -5.682 -12.433 1.00 88.44 93 HIS A O 1
ATOM 772 N N . LEU A 1 94 ? 3.491 -4.755 -11.858 1.00 90.69 94 LEU A N 1
ATOM 773 C CA . LEU A 1 94 ? 3.052 -4.244 -10.574 1.00 90.69 94 LEU A CA 1
ATOM 774 C C . LEU A 1 94 ? 2.463 -2.839 -10.736 1.00 90.69 94 LEU A C 1
ATOM 776 O O . LEU A 1 94 ? 3.096 -1.957 -11.304 1.00 90.69 94 LEU A O 1
ATOM 780 N N . TYR A 1 95 ? 1.262 -2.649 -10.194 1.00 91.94 95 TYR A N 1
ATOM 781 C CA . TYR A 1 95 ? 0.512 -1.393 -10.274 1.00 91.94 95 TYR A CA 1
ATOM 782 C C . TYR A 1 95 ? 0.421 -0.689 -8.930 1.00 91.94 95 TYR A C 1
ATOM 784 O O . TYR A 1 95 ? 0.411 0.535 -8.873 1.00 91.94 95 TYR A O 1
ATOM 792 N N . ALA A 1 96 ? 0.358 -1.447 -7.837 1.00 93.81 96 ALA A N 1
ATOM 793 C CA . ALA A 1 96 ? 0.391 -0.868 -6.508 1.00 93.81 96 ALA A CA 1
ATOM 794 C C . ALA A 1 96 ? 1.017 -1.820 -5.496 1.00 93.81 96 ALA A C 1
ATOM 796 O O . ALA A 1 96 ? 0.974 -3.043 -5.650 1.00 93.81 96 ALA A O 1
ATOM 797 N N . PHE A 1 97 ? 1.564 -1.260 -4.428 1.00 94.06 97 PHE A N 1
ATOM 798 C CA . PHE A 1 97 ? 1.979 -2.017 -3.256 1.00 94.06 97 PHE A CA 1
ATOM 799 C C . PHE A 1 97 ? 1.431 -1.352 -1.999 1.00 94.06 97 PHE A C 1
ATOM 801 O O . PHE A 1 97 ? 1.242 -0.137 -1.943 1.00 94.06 97 PHE A O 1
ATOM 808 N N . LEU A 1 98 ? 1.156 -2.181 -1.002 1.00 93.25 98 LEU A N 1
ATOM 809 C CA . LEU A 1 98 ? 0.486 -1.794 0.222 1.00 93.25 98 LEU A CA 1
ATOM 810 C C . LEU A 1 98 ? 1.322 -2.224 1.426 1.00 93.25 98 LEU A C 1
ATOM 812 O O . LEU A 1 98 ? 1.733 -3.386 1.514 1.00 93.25 98 LEU A O 1
ATOM 816 N N . SER A 1 99 ? 1.531 -1.302 2.362 1.00 92.38 99 SER A N 1
ATOM 817 C CA . SER A 1 99 ? 1.915 -1.637 3.737 1.00 92.38 99 SER A CA 1
ATOM 818 C C . SER A 1 99 ? 0.690 -1.555 4.639 1.00 92.38 99 SER A C 1
ATOM 820 O O . SER A 1 99 ? -0.097 -0.615 4.528 1.00 92.38 99 SER A O 1
ATOM 822 N N . ILE A 1 100 ? 0.521 -2.546 5.510 1.00 90.06 100 ILE A N 1
ATOM 823 C CA . ILE A 1 100 ? -0.653 -2.682 6.378 1.00 90.06 100 ILE A CA 1
ATOM 824 C C . ILE A 1 100 ? -0.201 -2.597 7.832 1.00 90.06 100 ILE A C 1
ATOM 826 O O . ILE A 1 100 ? 0.517 -3.473 8.303 1.00 90.06 100 ILE A O 1
ATOM 830 N N . GLU A 1 101 ? -0.623 -1.571 8.558 1.00 88.31 101 GLU A N 1
ATOM 831 C CA . GLU A 1 101 ? -0.253 -1.346 9.958 1.00 88.31 101 GLU A CA 1
ATOM 832 C C . GLU A 1 101 ? -1.483 -1.388 10.871 1.00 88.31 101 GLU A C 1
ATOM 834 O O . GLU A 1 101 ? -2.599 -1.082 10.458 1.00 88.31 101 GLU A O 1
ATOM 839 N N . SER A 1 102 ? -1.313 -1.782 12.134 1.00 84.75 102 SER A N 1
ATOM 840 C CA . SER A 1 102 ? -2.404 -1.706 13.119 1.00 84.75 102 SER A CA 1
ATOM 841 C C . SER A 1 102 ? -2.643 -0.273 13.608 1.00 84.75 102 SER A C 1
ATOM 843 O O . SER A 1 102 ? -3.785 0.158 13.753 1.00 84.75 102 SER A O 1
ATOM 845 N N . ASP A 1 103 ? -1.557 0.456 13.861 1.00 87.31 103 ASP A N 1
ATOM 846 C CA . ASP A 1 103 ? -1.549 1.856 14.281 1.00 87.31 103 ASP A CA 1
ATOM 847 C C . ASP A 1 103 ? -0.450 2.583 13.497 1.00 87.31 103 ASP A C 1
ATOM 849 O O . ASP A 1 103 ? 0.616 2.015 13.213 1.00 87.31 103 ASP A O 1
ATOM 853 N N . ILE A 1 104 ? -0.703 3.835 13.132 1.00 88.19 104 ILE A N 1
ATOM 854 C CA . ILE A 1 104 ? 0.272 4.642 12.401 1.00 88.19 104 ILE A CA 1
ATOM 855 C C . ILE A 1 104 ? 1.220 5.323 13.380 1.00 88.19 104 ILE A C 1
ATOM 857 O O . ILE A 1 104 ? 0.828 6.048 14.293 1.00 88.19 104 ILE A O 1
ATOM 861 N N . THR A 1 105 ? 2.507 5.093 13.160 1.00 87.75 105 THR A N 1
ATOM 862 C CA . THR A 1 105 ? 3.592 5.691 13.932 1.00 87.75 105 THR A CA 1
ATOM 863 C C . THR A 1 105 ? 4.570 6.362 12.978 1.00 87.75 105 THR A C 1
ATOM 865 O O . THR A 1 105 ? 4.647 5.994 11.802 1.00 87.75 105 THR A O 1
ATOM 868 N N . ALA A 1 106 ? 5.362 7.313 13.481 1.00 85.88 106 ALA A N 1
ATOM 869 C CA . ALA A 1 106 ? 6.429 7.933 12.694 1.00 85.88 106 ALA A CA 1
ATOM 870 C C . ALA A 1 106 ? 7.394 6.877 12.120 1.00 85.88 106 ALA A C 1
ATOM 872 O O . ALA A 1 106 ? 7.790 6.958 10.963 1.00 85.88 106 ALA A O 1
ATOM 873 N N . GLN A 1 107 ? 7.702 5.828 12.888 1.00 87.69 107 GLN A N 1
ATOM 874 C CA . GLN A 1 107 ? 8.577 4.749 12.432 1.00 87.69 107 GLN A CA 1
ATOM 875 C C . GLN A 1 107 ? 7.977 3.957 11.260 1.00 87.69 107 GLN A C 1
ATOM 877 O O . GLN A 1 107 ? 8.690 3.620 10.310 1.00 87.69 107 GLN A O 1
ATOM 882 N N . ASN A 1 108 ? 6.676 3.664 11.307 1.00 88.75 108 ASN A N 1
ATOM 883 C CA . ASN A 1 108 ? 5.986 2.937 10.240 1.00 88.75 108 ASN A CA 1
ATOM 884 C C . ASN A 1 108 ? 5.884 3.779 8.963 1.00 88.75 108 ASN A C 1
ATOM 886 O O . ASN A 1 108 ? 6.139 3.266 7.875 1.00 88.75 108 ASN A O 1
ATOM 890 N N . LEU A 1 109 ? 5.605 5.080 9.105 1.00 89.00 109 LEU A N 1
ATOM 891 C CA . LEU A 1 109 ? 5.643 6.045 8.003 1.00 89.00 109 LEU A CA 1
ATOM 892 C C . LEU A 1 109 ? 7.014 6.046 7.325 1.00 89.00 109 LEU A C 1
ATOM 894 O O . LEU A 1 109 ? 7.106 5.753 6.137 1.00 89.00 109 LEU A O 1
ATOM 898 N N . VAL A 1 110 ? 8.089 6.252 8.090 1.00 89.81 110 VAL A N 1
ATOM 899 C CA . VAL A 1 110 ? 9.466 6.241 7.569 1.00 89.81 110 VAL A CA 1
ATOM 900 C C . VAL A 1 110 ? 9.800 4.916 6.881 1.00 89.81 110 VAL A C 1
ATOM 902 O O . VAL A 1 110 ? 10.442 4.885 5.829 1.00 89.81 110 VAL A O 1
ATOM 905 N N . THR A 1 111 ? 9.359 3.794 7.449 1.00 90.19 111 THR A N 1
ATOM 906 C CA . THR A 1 111 ? 9.584 2.465 6.865 1.00 90.19 111 THR A CA 1
ATOM 907 C C . THR A 1 111 ? 8.893 2.340 5.506 1.00 90.19 111 THR A C 1
ATOM 909 O O . THR A 1 111 ? 9.512 1.864 4.548 1.00 90.19 111 THR A O 1
ATOM 912 N N . HIS A 1 112 ? 7.651 2.818 5.402 1.00 92.38 112 HIS A N 1
ATOM 913 C CA . HIS A 1 112 ? 6.892 2.819 4.158 1.00 92.38 112 HIS A CA 1
ATOM 914 C C . HIS A 1 112 ? 7.468 3.796 3.123 1.00 92.38 112 HIS A C 1
ATOM 916 O O . HIS A 1 112 ? 7.609 3.418 1.962 1.00 92.38 112 HIS A O 1
ATOM 922 N N . VAL A 1 113 ? 7.918 4.991 3.521 1.00 91.31 113 VAL A N 1
ATOM 923 C CA . VAL A 1 113 ? 8.611 5.928 2.616 1.00 91.31 113 VAL A CA 1
ATOM 924 C C . VAL A 1 113 ? 9.865 5.281 2.018 1.00 91.31 113 VAL A C 1
ATOM 926 O O . VAL A 1 113 ? 10.049 5.264 0.801 1.00 91.31 113 VAL A O 1
ATOM 929 N N . ASN A 1 114 ? 10.698 4.642 2.844 1.00 90.12 114 ASN A N 1
ATOM 930 C CA . ASN A 1 114 ? 11.890 3.937 2.358 1.00 90.12 114 ASN A CA 1
ATOM 931 C C . ASN A 1 114 ? 11.544 2.777 1.410 1.00 90.12 114 ASN A C 1
ATOM 933 O O . ASN A 1 114 ? 12.265 2.520 0.443 1.00 90.12 114 ASN A O 1
ATOM 937 N N . LEU A 1 115 ? 10.458 2.047 1.689 1.00 91.25 115 LEU A N 1
ATOM 938 C CA . LEU A 1 115 ? 9.957 1.011 0.786 1.00 91.25 115 LEU A CA 1
ATOM 939 C C . LEU A 1 115 ? 9.517 1.620 -0.549 1.00 91.25 115 LEU A C 1
ATOM 941 O O . LEU A 1 115 ? 9.861 1.086 -1.600 1.00 91.25 115 LEU A O 1
ATOM 945 N N . THR A 1 116 ? 8.833 2.759 -0.501 1.00 91.44 116 THR A N 1
ATOM 946 C CA . THR A 1 116 ? 8.344 3.491 -1.671 1.00 91.44 116 THR A CA 1
ATOM 947 C C . THR A 1 116 ? 9.472 3.923 -2.580 1.00 91.44 116 THR A C 1
ATOM 949 O O . THR A 1 116 ? 9.471 3.603 -3.770 1.00 91.44 116 THR A O 1
ATOM 952 N N . GLN A 1 117 ? 10.490 4.561 -2.009 1.00 88.88 117 GLN A N 1
ATOM 953 C CA . GLN A 1 117 ? 11.674 4.957 -2.754 1.00 88.88 117 GLN A CA 1
ATOM 954 C C . GLN A 1 117 ? 12.367 3.755 -3.395 1.00 88.88 117 GLN A C 1
ATOM 956 O O . GLN A 1 117 ? 12.753 3.828 -4.563 1.00 88.88 117 GLN A O 1
ATOM 961 N N . ALA A 1 118 ? 12.512 2.645 -2.663 1.00 88.56 118 ALA A N 1
ATOM 962 C CA . ALA A 1 118 ? 13.140 1.436 -3.186 1.00 88.56 118 ALA A CA 1
ATOM 963 C C . ALA A 1 118 ? 12.331 0.833 -4.345 1.00 88.56 118 ALA A C 1
ATOM 965 O O . ALA A 1 118 ? 12.896 0.558 -5.401 1.00 88.56 118 ALA A O 1
ATOM 966 N N . MET A 1 119 ? 11.015 0.692 -4.172 1.00 88.75 119 MET A N 1
ATOM 967 C CA . MET A 1 119 ? 10.086 0.136 -5.158 1.00 88.75 119 MET A CA 1
ATOM 968 C C . MET A 1 119 ? 10.030 0.980 -6.430 1.00 88.75 119 MET A C 1
ATOM 970 O O . MET A 1 119 ? 10.279 0.468 -7.519 1.00 88.75 119 MET A O 1
ATOM 974 N N . LYS A 1 120 ? 9.793 2.289 -6.299 1.00 87.25 120 LYS A N 1
ATOM 975 C CA . LYS A 1 120 ? 9.722 3.208 -7.442 1.00 87.25 120 LYS A CA 1
ATOM 976 C C . LYS A 1 120 ? 11.081 3.365 -8.143 1.00 87.25 120 LYS A C 1
ATOM 978 O O . LYS A 1 120 ? 11.132 3.604 -9.345 1.00 87.25 120 LYS A O 1
ATOM 983 N N . SER A 1 121 ? 12.201 3.143 -7.445 1.00 83.12 121 SER A N 1
ATOM 984 C CA . SER A 1 121 ? 13.536 3.129 -8.073 1.00 83.12 121 SER A CA 1
ATOM 985 C C . SER A 1 121 ? 13.818 1.875 -8.904 1.00 83.12 121 SER A C 1
ATOM 987 O O . SER A 1 121 ? 14.678 1.942 -9.781 1.00 83.12 121 SER A O 1
ATOM 989 N N . LEU A 1 122 ? 13.101 0.759 -8.697 1.00 78.88 122 LEU A N 1
ATOM 990 C CA . LEU A 1 122 ? 13.267 -0.445 -9.527 1.00 78.88 122 LEU A CA 1
ATOM 991 C C . LEU A 1 122 ? 12.951 -0.179 -11.003 1.00 78.88 122 LEU A C 1
ATOM 993 O O . LEU A 1 122 ? 13.522 -0.850 -11.856 1.00 78.88 122 LEU A O 1
ATOM 997 N N . TYR A 1 123 ? 12.090 0.798 -11.295 1.00 68.00 123 TYR A N 1
ATOM 998 C CA . TYR A 1 123 ? 11.674 1.170 -12.650 1.00 68.00 123 TYR A CA 1
ATOM 999 C C . TYR A 1 123 ? 12.654 2.121 -13.346 1.00 68.00 123 TYR A C 1
ATOM 1001 O O . TYR A 1 123 ? 12.633 2.246 -14.561 1.00 68.00 123 TYR A O 1
ATOM 1009 N N . LYS A 1 124 ? 13.561 2.775 -12.607 1.00 57.66 124 LYS A N 1
ATOM 1010 C CA . LYS A 1 124 ? 14.474 3.795 -13.160 1.00 57.66 124 LYS A CA 1
ATOM 1011 C C . LYS A 1 124 ? 15.717 3.200 -13.855 1.00 57.66 124 LYS A C 1
ATOM 1013 O O . LYS A 1 124 ? 16.621 3.934 -14.231 1.00 57.66 124 LYS A O 1
ATOM 1018 N N . GLY A 1 125 ? 15.799 1.874 -13.987 1.00 49.59 125 GLY A N 1
ATOM 1019 C CA . GLY A 1 125 ? 16.987 1.161 -14.472 1.00 49.59 125 GLY A CA 1
ATOM 1020 C C . GLY A 1 125 ? 17.169 1.102 -15.993 1.00 49.59 125 GLY A C 1
ATOM 1021 O O . GLY A 1 125 ? 18.159 0.519 -16.442 1.00 49.59 125 GLY A O 1
ATOM 1022 N N . GLU A 1 126 ? 16.251 1.665 -16.781 1.00 49.19 126 GLU A N 1
ATOM 1023 C CA . GLU A 1 126 ? 16.299 1.608 -18.244 1.00 49.19 126 GLU A CA 1
ATOM 1024 C C . GLU A 1 126 ? 16.481 3.013 -18.836 1.00 49.19 126 GLU A C 1
ATOM 1026 O O . GLU A 1 126 ? 15.541 3.641 -19.299 1.00 49.19 126 GLU A O 1
ATOM 1031 N N . GLU A 1 127 ? 17.725 3.507 -18.862 1.00 47.38 127 GLU A N 1
ATOM 1032 C CA . GLU A 1 127 ? 18.119 4.772 -19.525 1.00 47.38 127 GLU A CA 1
ATOM 1033 C C . GLU A 1 127 ? 17.821 4.808 -21.045 1.00 47.38 127 GLU A C 1
ATOM 1035 O O . GLU A 1 127 ? 18.078 5.814 -21.697 1.00 47.38 127 GLU A O 1
ATOM 1040 N N . ASN A 1 128 ? 17.278 3.727 -21.619 1.00 49.91 128 ASN A N 1
ATOM 1041 C CA . ASN A 1 128 ? 16.980 3.578 -23.046 1.00 49.91 128 ASN A CA 1
ATOM 1042 C C . ASN A 1 128 ? 15.520 3.195 -23.351 1.00 49.91 128 ASN A C 1
ATOM 1044 O O . ASN A 1 128 ? 15.180 3.041 -24.528 1.00 49.91 128 ASN A O 1
ATOM 1048 N N . GLU A 1 129 ? 14.655 3.023 -22.348 1.00 50.00 129 GLU A N 1
ATOM 1049 C CA . GLU A 1 129 ? 13.229 2.816 -22.611 1.00 50.00 129 GLU A CA 1
ATOM 1050 C C . GLU A 1 129 ? 12.584 4.181 -22.871 1.00 50.00 129 GLU A C 1
ATOM 1052 O O . GLU A 1 129 ? 12.720 5.123 -22.091 1.00 50.00 129 GLU A O 1
ATOM 1057 N N . LYS A 1 130 ? 11.932 4.318 -24.033 1.00 46.75 130 LYS A N 1
ATOM 1058 C CA . LYS A 1 130 ? 11.152 5.512 -24.381 1.00 46.75 130 LYS A CA 1
ATOM 1059 C C . LYS A 1 130 ? 10.200 5.815 -23.220 1.00 46.75 130 LYS A C 1
ATOM 1061 O O . LYS A 1 130 ? 9.584 4.889 -22.706 1.00 46.75 130 LYS A O 1
ATOM 1066 N N . GLU A 1 131 ? 10.020 7.093 -22.886 1.00 46.78 131 GLU A N 1
ATOM 1067 C CA . GLU A 1 131 ? 9.167 7.633 -21.803 1.00 46.78 131 GLU A CA 1
ATOM 1068 C C . GLU A 1 131 ? 7.706 7.112 -21.750 1.00 46.78 131 GLU A C 1
ATOM 1070 O O . GLU A 1 131 ? 6.945 7.496 -20.869 1.00 46.78 131 GLU A O 1
ATOM 1075 N N . PHE A 1 132 ? 7.287 6.243 -22.673 1.00 39.84 132 PHE A N 1
ATOM 1076 C CA . PHE A 1 132 ? 5.906 5.843 -22.916 1.00 39.84 132 PHE A CA 1
ATOM 1077 C C . PHE A 1 132 ? 5.419 4.567 -22.206 1.00 39.84 132 PHE A C 1
ATOM 1079 O O . PHE A 1 132 ? 4.240 4.256 -22.350 1.00 39.84 132 PHE A O 1
ATOM 1086 N N . GLU A 1 133 ? 6.235 3.831 -21.443 1.00 50.94 133 GLU A N 1
ATOM 1087 C CA . GLU A 1 133 ? 5.794 2.526 -20.894 1.00 50.94 133 GLU A CA 1
ATOM 1088 C C . GLU A 1 133 ? 6.043 2.301 -19.393 1.00 50.94 133 GLU A C 1
ATOM 1090 O O . GLU A 1 133 ? 5.855 1.191 -18.897 1.00 50.94 133 GLU A O 1
ATOM 1095 N N . VAL A 1 134 ? 6.396 3.332 -18.618 1.00 58.28 134 VAL A N 1
ATOM 1096 C CA . VAL A 1 134 ? 6.459 3.169 -17.156 1.00 58.28 134 VAL A CA 1
ATOM 1097 C C . VAL A 1 134 ? 5.042 3.215 -16.588 1.00 58.28 134 VAL A C 1
ATOM 1099 O O . VAL A 1 134 ? 4.422 4.275 -16.502 1.00 58.28 134 VAL A O 1
ATOM 1102 N N . ILE A 1 135 ? 4.520 2.053 -16.193 1.00 65.44 135 ILE A N 1
ATOM 1103 C CA . ILE A 1 135 ? 3.251 1.951 -15.467 1.00 65.44 135 ILE A CA 1
ATOM 1104 C C . ILE A 1 135 ? 3.383 2.744 -14.155 1.00 65.44 135 ILE A C 1
ATOM 1106 O O . ILE A 1 135 ? 4.345 2.517 -13.413 1.00 65.44 135 ILE A O 1
ATOM 1110 N N . PRO A 1 136 ? 2.449 3.662 -13.836 1.00 74.38 136 PRO A N 1
ATOM 1111 C CA . PRO A 1 136 ? 2.488 4.377 -12.570 1.00 74.38 136 PRO A CA 1
ATOM 1112 C C . PRO A 1 136 ? 2.333 3.377 -11.421 1.00 74.38 136 PRO A C 1
ATOM 1114 O O . PRO A 1 136 ? 1.312 2.701 -11.298 1.00 74.38 136 PRO A O 1
ATOM 1117 N N . LEU A 1 137 ? 3.371 3.276 -10.591 1.00 88.75 137 LEU A N 1
ATOM 1118 C CA . LEU A 1 137 ? 3.358 2.446 -9.396 1.00 88.75 137 LEU A CA 1
ATOM 1119 C C . LEU A 1 137 ? 2.790 3.241 -8.223 1.00 88.75 137 LEU A C 1
ATOM 1121 O O . LEU A 1 137 ? 3.441 4.172 -7.751 1.00 88.75 137 LEU A O 1
ATOM 1125 N N . TYR A 1 138 ? 1.637 2.824 -7.705 1.00 92.69 138 TYR A N 1
ATOM 1126 C CA . TYR A 1 138 ? 1.012 3.458 -6.549 1.00 92.69 138 TYR A CA 1
ATOM 1127 C C . TYR A 1 138 ? 1.495 2.863 -5.219 1.00 92.69 138 TYR A C 1
ATOM 1129 O O . TYR A 1 138 ? 1.460 1.653 -4.986 1.00 92.69 138 TYR A O 1
ATOM 1137 N N . SER A 1 139 ? 1.921 3.743 -4.324 1.00 94.12 139 SER A N 1
ATOM 1138 C CA . SER A 1 139 ? 2.326 3.461 -2.958 1.00 94.12 139 SER A CA 1
ATOM 1139 C C . SER A 1 139 ? 1.189 3.734 -1.996 1.00 94.12 139 SER A C 1
ATOM 1141 O O . SER A 1 139 ? 0.764 4.881 -1.832 1.00 94.12 139 SER A O 1
ATOM 1143 N N . LEU A 1 140 ? 0.723 2.680 -1.339 1.00 95.50 140 LEU A N 1
ATOM 1144 C CA . LEU A 1 140 ? -0.422 2.733 -0.450 1.00 95.50 140 LEU A CA 1
ATOM 1145 C C . LEU A 1 140 ? 0.006 2.351 0.975 1.00 95.50 140 LEU A C 1
ATOM 1147 O O . LEU A 1 140 ? 0.651 1.322 1.193 1.00 95.50 140 LEU A O 1
ATOM 1151 N N . LEU A 1 141 ? -0.418 3.131 1.964 1.00 94.56 141 LEU A N 1
ATOM 1152 C CA . LEU A 1 141 ? -0.312 2.794 3.382 1.00 94.56 141 LEU A CA 1
ATOM 1153 C C . LEU A 1 141 ? -1.717 2.658 3.961 1.00 94.56 141 LEU A C 1
ATOM 1155 O O . LEU A 1 141 ? -2.489 3.614 3.961 1.00 94.56 141 LEU A O 1
ATOM 1159 N N . PHE A 1 142 ? -2.052 1.483 4.478 1.00 92.88 142 PHE A N 1
ATOM 1160 C CA . PHE A 1 142 ? -3.307 1.258 5.185 1.00 92.88 142 PHE A CA 1
ATOM 1161 C C . PHE A 1 142 ? -3.033 1.062 6.669 1.00 92.88 142 PHE A C 1
ATOM 1163 O O . PHE A 1 142 ? -2.179 0.263 7.051 1.00 92.88 142 PHE A O 1
ATOM 1170 N N . THR A 1 143 ? -3.789 1.762 7.505 1.00 90.94 143 THR A N 1
ATOM 1171 C CA . THR A 1 143 ? -3.782 1.572 8.951 1.00 90.94 143 THR A CA 1
ATOM 1172 C C . THR A 1 143 ? -5.199 1.421 9.484 1.00 90.94 143 THR A C 1
ATOM 1174 O O . THR A 1 143 ? -6.137 2.057 8.997 1.00 90.94 143 THR A O 1
ATOM 1177 N N . TYR A 1 144 ? -5.361 0.588 10.505 1.00 86.12 144 TYR A N 1
ATOM 1178 C CA . TYR A 1 144 ? -6.658 0.394 11.151 1.00 86.12 144 TYR A CA 1
ATOM 1179 C C . TYR A 1 144 ? -6.989 1.470 12.176 1.00 86.12 144 TYR A C 1
ATOM 1181 O O . TYR A 1 144 ? -8.156 1.782 12.393 1.00 86.12 144 TYR A O 1
ATOM 1189 N N . SER A 1 145 ? -5.969 2.020 12.824 1.00 85.88 145 SER A N 1
ATOM 1190 C CA . SER A 1 145 ? -6.134 3.057 13.830 1.00 85.88 145 SER A CA 1
ATOM 1191 C C . SER A 1 145 ? -5.048 4.116 13.710 1.00 85.88 145 SER A C 1
ATOM 1193 O O . SER A 1 145 ? -4.027 3.934 13.037 1.00 85.88 145 SER A O 1
ATOM 1195 N N . SER A 1 146 ? -5.316 5.264 14.317 1.00 88.31 146 SER A N 1
ATOM 1196 C CA . SER A 1 146 ? -4.330 6.309 14.502 1.00 88.31 146 SER A CA 1
ATOM 1197 C C . SER A 1 146 ? -4.611 7.071 15.782 1.00 88.31 146 SER A C 1
ATOM 1199 O O . SER A 1 146 ? -5.755 7.437 16.055 1.00 88.31 146 SER A O 1
ATOM 1201 N N . LYS A 1 147 ? -3.555 7.349 16.545 1.00 88.81 147 LYS A N 1
ATOM 1202 C CA . LYS A 1 147 ? -3.585 8.363 17.611 1.00 88.81 147 LYS A CA 1
ATOM 1203 C C . LYS A 1 147 ? -3.401 9.784 17.078 1.00 88.81 147 LYS A C 1
ATOM 1205 O O . LYS A 1 147 ? -3.687 10.734 17.799 1.00 88.81 147 LYS A O 1
ATOM 1210 N N . LEU A 1 148 ? -2.890 9.914 15.857 1.00 88.94 148 LEU A N 1
ATOM 1211 C CA . LEU A 1 148 ? -2.640 11.178 15.181 1.00 88.94 148 LEU A CA 1
ATOM 1212 C C . LEU A 1 148 ? -3.850 11.538 14.315 1.00 88.94 148 LEU A C 1
ATOM 1214 O O . LEU A 1 148 ? -4.476 10.689 13.680 1.00 88.94 148 LEU A O 1
ATOM 1218 N N . SER A 1 149 ? -4.174 12.819 14.251 1.00 90.88 149 SER A N 1
ATOM 1219 C CA . SER A 1 149 ? -5.154 13.316 13.293 1.00 90.88 149 SER A CA 1
ATOM 1220 C C . SER A 1 149 ? -4.589 13.280 11.864 1.00 90.88 149 SER A C 1
ATOM 1222 O O . SER A 1 149 ? -3.377 13.340 11.649 1.00 90.88 149 SER A O 1
ATOM 1224 N N . LEU A 1 150 ? -5.463 13.215 10.852 1.00 91.44 150 LEU A N 1
ATOM 1225 C CA . LEU A 1 150 ? -5.035 13.230 9.444 1.00 91.44 150 LEU A CA 1
ATOM 1226 C C . LEU A 1 150 ? -4.151 14.445 9.087 1.00 91.44 150 LEU A C 1
ATOM 1228 O O . LEU A 1 150 ? -3.155 14.250 8.390 1.00 91.44 150 LEU A O 1
ATOM 1232 N N . PRO A 1 151 ? -4.432 15.678 9.565 1.00 92.25 151 PRO A N 1
ATOM 1233 C CA . PRO A 1 151 ? -3.543 16.816 9.332 1.00 92.25 151 PRO A CA 1
ATOM 1234 C C . PRO A 1 151 ? -2.148 16.644 9.946 1.00 92.25 151 PRO A C 1
ATOM 1236 O O . PRO A 1 151 ? -1.166 17.046 9.329 1.00 92.25 151 PRO A O 1
ATOM 1239 N N . GLU A 1 152 ? -2.041 16.027 11.127 1.00 91.19 152 GLU A N 1
ATOM 1240 C CA . GLU A 1 152 ? -0.745 15.747 11.760 1.00 91.19 152 GLU A CA 1
ATOM 1241 C C . GLU A 1 152 ? 0.047 14.706 10.968 1.00 91.19 152 GLU A C 1
ATOM 1243 O O . GLU A 1 152 ? 1.240 14.895 10.743 1.00 91.19 152 GLU A O 1
ATOM 1248 N N . ILE A 1 153 ? -0.615 13.648 10.487 1.00 91.44 153 ILE A N 1
ATOM 1249 C CA . ILE A 1 153 ? 0.005 12.639 9.613 1.00 91.44 153 ILE A CA 1
ATOM 1250 C C . ILE A 1 153 ? 0.513 13.293 8.325 1.00 91.44 153 ILE A C 1
ATOM 1252 O O . ILE A 1 153 ? 1.650 13.050 7.922 1.00 91.44 153 ILE A O 1
ATOM 1256 N N . ARG A 1 154 ? -0.308 14.145 7.695 1.00 90.94 154 ARG A N 1
ATOM 1257 C CA . ARG A 1 154 ? 0.079 14.885 6.487 1.00 90.94 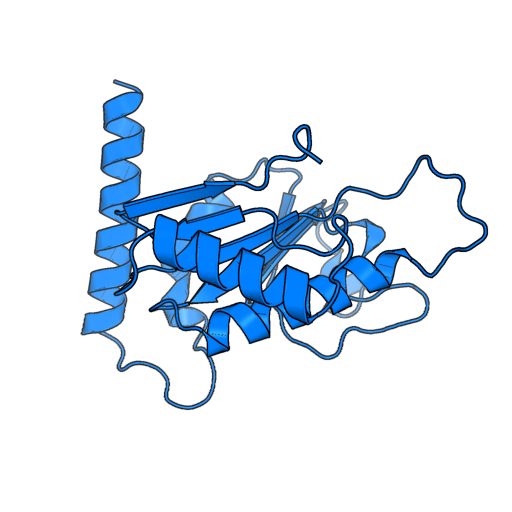154 ARG A CA 1
ATOM 1258 C C . ARG A 1 154 ? 1.305 15.752 6.742 1.00 90.94 154 ARG A C 1
ATOM 1260 O O . ARG A 1 154 ? 2.238 15.709 5.950 1.00 90.94 154 ARG A O 1
ATOM 1267 N N . LYS A 1 155 ? 1.304 16.516 7.835 1.00 91.00 155 LYS A N 1
ATOM 1268 C CA . LYS A 1 155 ? 2.423 17.391 8.182 1.00 91.00 155 LYS A CA 1
ATOM 1269 C C . LYS A 1 155 ? 3.704 16.594 8.432 1.00 91.00 155 LYS A C 1
ATOM 1271 O O . LYS A 1 155 ? 4.732 16.939 7.879 1.00 91.00 155 LYS A O 1
ATOM 1276 N N . LEU A 1 156 ? 3.632 15.501 9.197 1.00 89.44 156 LEU A N 1
ATOM 1277 C CA . LEU A 1 156 ? 4.786 14.630 9.455 1.00 89.44 156 LEU A CA 1
ATOM 1278 C C . LEU A 1 156 ? 5.388 14.051 8.173 1.00 89.44 156 LEU A C 1
ATOM 1280 O O . LEU A 1 156 ? 6.602 13.910 8.080 1.00 89.44 156 LEU A O 1
ATOM 1284 N N . MET A 1 157 ? 4.541 13.693 7.208 1.00 88.94 157 MET A N 1
ATOM 1285 C CA . MET A 1 157 ? 4.987 13.229 5.898 1.00 88.94 157 MET A CA 1
ATOM 1286 C C . MET A 1 157 ? 5.675 14.353 5.120 1.00 88.94 157 MET A C 1
ATOM 1288 O O . MET A 1 157 ? 6.795 14.151 4.679 1.00 88.94 157 MET A O 1
ATOM 1292 N N . GLN A 1 158 ? 5.052 15.531 5.023 1.00 88.62 158 GLN A N 1
ATOM 1293 C CA . GLN A 1 158 ? 5.639 16.685 4.330 1.00 88.62 158 GLN A CA 1
ATOM 1294 C C . GLN A 1 158 ? 6.984 17.089 4.941 1.00 88.62 158 GLN A C 1
ATOM 1296 O O . GLN A 1 158 ? 7.968 17.201 4.223 1.00 88.62 158 GLN A O 1
ATOM 1301 N N . ASP A 1 159 ? 7.051 17.195 6.271 1.00 89.44 159 ASP A N 1
ATOM 1302 C CA . ASP A 1 159 ? 8.288 17.513 6.987 1.00 89.44 159 ASP A CA 1
ATOM 1303 C C . ASP A 1 159 ? 9.388 16.468 6.684 1.00 89.44 159 ASP A C 1
ATOM 1305 O O . ASP A 1 159 ? 10.557 16.820 6.543 1.00 89.44 159 ASP A O 1
ATOM 1309 N N . TYR A 1 160 ? 9.029 15.181 6.561 1.00 88.19 160 TYR A N 1
ATOM 1310 C CA . TYR A 1 160 ? 9.977 14.111 6.230 1.00 88.19 160 TYR A CA 1
ATOM 1311 C C . TYR A 1 160 ? 10.428 14.142 4.765 1.00 88.19 160 TYR A C 1
ATOM 1313 O O . TYR A 1 160 ? 11.612 13.940 4.485 1.00 88.19 160 TYR A O 1
ATOM 1321 N N . ASP A 1 161 ? 9.492 14.368 3.844 1.00 87.56 161 ASP A N 1
ATOM 1322 C CA . ASP A 1 161 ? 9.764 14.462 2.411 1.00 87.56 161 ASP A CA 1
ATOM 1323 C C . ASP A 1 161 ? 10.679 15.664 2.120 1.00 87.56 161 ASP A C 1
ATOM 1325 O O . ASP A 1 161 ? 11.671 15.508 1.403 1.00 87.56 161 ASP A O 1
ATOM 1329 N N . ASP A 1 162 ? 10.428 16.803 2.776 1.00 88.81 162 ASP A N 1
ATOM 1330 C CA . ASP A 1 162 ? 11.260 18.009 2.717 1.00 88.81 162 ASP A CA 1
ATOM 1331 C C . ASP A 1 162 ? 12.655 17.768 3.321 1.00 88.81 162 ASP A C 1
ATOM 1333 O O . ASP A 1 162 ? 13.668 18.095 2.701 1.00 88.81 162 ASP A O 1
ATOM 1337 N N . GLU A 1 163 ? 12.748 17.150 4.508 1.00 90.00 163 GLU A N 1
ATOM 1338 C CA . GLU A 1 163 ? 14.035 16.873 5.172 1.00 90.00 163 GLU A CA 1
ATOM 1339 C C . GLU A 1 163 ? 14.918 15.909 4.360 1.00 90.00 163 GLU A C 1
ATOM 1341 O O . GLU A 1 163 ? 16.149 15.991 4.397 1.00 90.00 163 GLU A O 1
ATOM 1346 N N . LYS A 1 164 ? 14.302 14.953 3.654 1.00 87.75 164 LYS A N 1
ATOM 1347 C CA . LYS A 1 164 ? 15.005 13.936 2.855 1.00 87.75 164 LYS A CA 1
ATOM 1348 C C . LYS A 1 164 ? 15.098 14.273 1.372 1.00 87.75 164 LYS A C 1
ATOM 1350 O O . LYS A 1 164 ? 15.628 13.445 0.628 1.00 87.75 164 LYS A O 1
ATOM 1355 N N . GLU A 1 165 ? 14.619 15.448 0.966 1.00 87.75 165 GLU A N 1
ATOM 1356 C CA . GLU A 1 165 ? 14.583 15.908 -0.427 1.00 87.75 165 GLU A CA 1
ATOM 1357 C C . GLU A 1 165 ? 14.010 14.827 -1.361 1.00 87.75 165 GLU A C 1
ATOM 1359 O O . GLU A 1 165 ? 14.585 14.476 -2.400 1.00 87.75 165 GLU A O 1
ATOM 1364 N N . ILE A 1 166 ? 12.896 14.217 -0.944 1.00 84.50 166 ILE A N 1
ATOM 1365 C CA . ILE A 1 166 ? 12.292 13.101 -1.669 1.00 84.50 166 ILE A CA 1
ATOM 1366 C C . ILE A 1 166 ? 11.681 13.643 -2.961 1.00 84.50 166 ILE A C 1
ATOM 1368 O O . ILE A 1 166 ? 10.840 14.532 -2.916 1.00 84.50 166 ILE A O 1
ATOM 1372 N N . PRO A 1 167 ? 12.066 13.118 -4.138 1.00 83.62 167 PRO A N 1
ATOM 1373 C CA . PRO A 1 167 ? 11.449 13.552 -5.379 1.00 83.62 167 PRO A CA 1
ATOM 1374 C C . PRO A 1 167 ? 9.950 13.252 -5.372 1.00 83.62 167 PRO A C 1
ATOM 1376 O O . PRO A 1 167 ? 9.559 12.146 -4.998 1.00 83.62 167 PRO A O 1
ATOM 1379 N N . MET A 1 168 ? 9.140 14.162 -5.915 1.00 81.88 168 MET A N 1
ATOM 1380 C CA . MET A 1 168 ? 7.682 14.017 -5.998 1.00 81.88 168 MET A CA 1
ATOM 1381 C C . MET A 1 168 ? 7.246 12.651 -6.556 1.00 81.88 168 MET A C 1
ATOM 1383 O O . MET A 1 168 ? 6.339 11.997 -6.045 1.00 81.88 168 MET A O 1
ATOM 1387 N N . ASN A 1 169 ? 7.941 12.139 -7.571 1.00 82.50 169 ASN A N 1
ATOM 1388 C CA . ASN A 1 169 ? 7.638 10.833 -8.156 1.00 82.50 169 ASN A CA 1
ATOM 1389 C C . ASN A 1 169 ? 8.012 9.628 -7.271 1.00 82.50 169 ASN A C 1
ATOM 1391 O O . ASN A 1 169 ? 7.832 8.500 -7.715 1.00 82.50 169 ASN A O 1
ATOM 1395 N N . LYS A 1 170 ? 8.538 9.833 -6.059 1.00 86.38 170 LYS A N 1
ATOM 1396 C CA . LYS A 1 170 ? 8.931 8.806 -5.081 1.00 86.38 170 LYS A CA 1
ATOM 1397 C C . LYS A 1 170 ? 8.243 8.941 -3.719 1.00 86.38 170 LYS A C 1
ATOM 1399 O O . LYS A 1 170 ? 8.575 8.180 -2.813 1.00 86.38 170 LYS A O 1
ATOM 1404 N N . GLU A 1 171 ? 7.297 9.859 -3.584 1.00 89.12 171 GLU A N 1
ATOM 1405 C CA . GLU A 1 171 ? 6.489 10.022 -2.371 1.00 89.12 171 GLU A CA 1
ATOM 1406 C C . GLU A 1 171 ? 5.391 8.955 -2.262 1.00 89.12 171 GLU A C 1
ATOM 1408 O O . GLU A 1 171 ? 5.146 8.187 -3.201 1.00 89.12 171 GLU A O 1
ATOM 1413 N N . ILE A 1 172 ? 4.734 8.907 -1.103 1.00 91.88 172 ILE A N 1
ATOM 1414 C CA . ILE A 1 172 ? 3.566 8.056 -0.852 1.00 91.88 172 ILE A CA 1
ATOM 1415 C C . ILE A 1 172 ? 2.351 8.636 -1.585 1.00 91.88 172 ILE A C 1
ATOM 1417 O O . ILE A 1 172 ? 2.135 9.844 -1.579 1.00 91.88 172 ILE A O 1
ATOM 1421 N N . ASP A 1 173 ? 1.527 7.775 -2.183 1.00 93.44 173 ASP A N 1
ATOM 1422 C CA . ASP A 1 173 ? 0.414 8.223 -3.027 1.00 93.44 173 ASP A CA 1
ATOM 1423 C C . ASP A 1 173 ? -0.924 8.233 -2.277 1.00 93.44 173 ASP A C 1
ATOM 1425 O O . ASP A 1 173 ? -1.770 9.098 -2.514 1.00 93.44 173 ASP A O 1
ATOM 1429 N N . LEU A 1 174 ? -1.117 7.287 -1.354 1.00 95.12 174 LEU A N 1
ATOM 1430 C CA . LEU A 1 174 ? -2.329 7.184 -0.547 1.00 95.12 174 LEU A CA 1
ATOM 1431 C C . LEU A 1 174 ? -2.017 6.689 0.864 1.00 95.12 174 LEU A C 1
ATOM 1433 O O . LEU A 1 174 ? -1.377 5.653 1.043 1.00 95.12 174 LEU A O 1
ATOM 1437 N N . ILE A 1 175 ? -2.581 7.361 1.863 1.00 94.81 175 ILE A N 1
ATOM 1438 C CA . ILE A 1 175 ? -2.654 6.865 3.238 1.00 94.81 175 ILE A CA 1
ATOM 1439 C C . ILE A 1 175 ? -4.126 6.720 3.612 1.00 94.81 175 ILE A C 1
ATOM 1441 O O . ILE A 1 175 ? -4.895 7.668 3.499 1.00 94.81 175 ILE A O 1
ATOM 1445 N N . THR A 1 176 ? -4.528 5.540 4.070 1.00 94.06 176 THR A N 1
ATOM 1446 C CA . THR A 1 176 ? -5.891 5.264 4.539 1.00 94.06 176 THR A CA 1
ATOM 1447 C C . THR A 1 176 ? -5.862 4.921 6.019 1.00 94.06 176 THR A C 1
ATOM 1449 O O . THR A 1 176 ? -5.164 3.993 6.422 1.00 94.06 176 THR A O 1
ATOM 1452 N N . VAL A 1 177 ? -6.646 5.649 6.814 1.00 92.12 177 VAL A N 1
ATOM 1453 C CA . VAL A 1 177 ? -6.894 5.372 8.232 1.00 92.12 177 VAL A CA 1
ATOM 1454 C C . VAL A 1 177 ? -8.346 4.931 8.372 1.00 92.12 177 VAL A C 1
ATOM 1456 O O . VAL A 1 177 ? -9.265 5.738 8.198 1.00 92.12 177 VAL A O 1
ATOM 1459 N N . LEU A 1 178 ? -8.562 3.650 8.671 1.00 89.12 178 LEU A N 1
ATOM 1460 C CA . LEU A 1 178 ? -9.906 3.080 8.758 1.00 89.12 178 LEU A CA 1
ATOM 1461 C C . LEU A 1 178 ? -10.776 3.842 9.772 1.00 89.12 178 LEU A C 1
ATOM 1463 O O . LEU A 1 178 ? -10.315 4.204 10.852 1.00 89.12 178 LEU A O 1
ATOM 1467 N N . GLY A 1 179 ? -12.024 4.133 9.396 1.00 83.69 179 GLY A N 1
ATOM 1468 C CA . GLY A 1 179 ? -12.984 4.874 10.222 1.00 83.69 179 GLY A CA 1
ATOM 1469 C C . GLY A 1 179 ? -12.714 6.380 10.363 1.00 83.69 179 GLY A C 1
ATOM 1470 O O . GLY A 1 179 ? -13.615 7.119 10.755 1.00 83.69 179 GLY A O 1
ATOM 1471 N N . THR A 1 180 ? -11.518 6.857 10.002 1.00 89.06 180 THR A N 1
ATOM 1472 C CA . THR A 1 180 ? -11.127 8.273 10.130 1.00 89.06 180 THR A CA 1
ATOM 1473 C C . THR A 1 180 ? -11.118 8.988 8.782 1.00 89.06 180 THR A C 1
ATOM 1475 O O . THR A 1 180 ? -11.636 10.098 8.671 1.00 89.06 180 THR A O 1
ATOM 1478 N N . GLY A 1 181 ? -10.534 8.376 7.749 1.00 90.56 181 GLY A N 1
ATOM 1479 C CA . GLY A 1 181 ? -10.470 8.958 6.410 1.00 90.56 181 GLY A CA 1
ATOM 1480 C C . GLY A 1 181 ? -9.196 8.599 5.651 1.00 90.56 181 GLY A C 1
ATOM 1481 O O . GLY A 1 181 ? -8.520 7.617 5.949 1.00 90.56 181 GLY A O 1
ATOM 1482 N N . LEU A 1 182 ? -8.883 9.399 4.637 1.00 93.81 182 LEU A N 1
ATOM 1483 C CA . LEU A 1 182 ? -7.797 9.138 3.698 1.00 93.81 182 LEU A CA 1
ATOM 1484 C C . LEU A 1 182 ? -7.053 10.424 3.329 1.00 93.81 182 LEU A C 1
ATOM 1486 O O . LEU A 1 182 ? -7.634 11.508 3.319 1.00 93.81 182 LEU A O 1
ATOM 1490 N N . ILE A 1 183 ? -5.766 10.283 3.031 1.00 93.75 183 ILE A N 1
ATOM 1491 C CA . ILE A 1 183 ? -4.881 11.327 2.517 1.00 93.75 1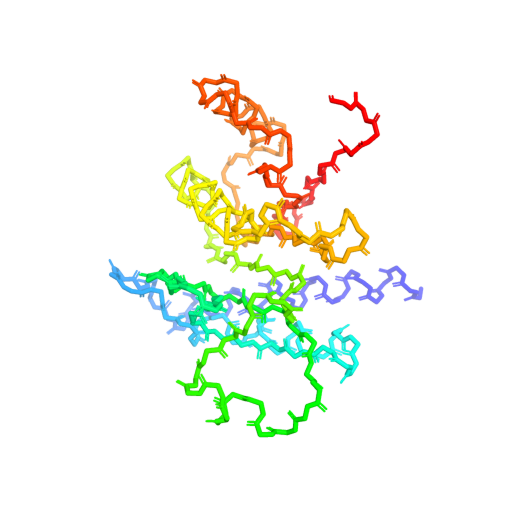83 ILE A CA 1
ATOM 1492 C C . ILE A 1 183 ? -4.442 10.861 1.135 1.00 93.75 183 ILE A C 1
ATOM 1494 O O . ILE A 1 183 ? -3.817 9.809 1.015 1.00 93.75 183 ILE A O 1
ATOM 1498 N N . ILE A 1 184 ? -4.794 11.628 0.108 1.00 93.00 184 ILE A N 1
ATOM 1499 C CA . ILE A 1 184 ? -4.393 11.382 -1.278 1.00 93.00 184 ILE A CA 1
ATOM 1500 C C . ILE A 1 184 ? -3.361 12.432 -1.655 1.00 93.00 184 ILE A C 1
ATOM 1502 O O . ILE A 1 184 ? -3.555 13.618 -1.378 1.00 93.00 184 ILE A O 1
ATOM 1506 N N . LYS A 1 185 ? -2.289 11.987 -2.302 1.00 88.81 185 LYS A N 1
ATOM 1507 C CA . LYS A 1 185 ? -1.338 12.879 -2.945 1.00 88.81 185 LYS A CA 1
ATOM 1508 C C . LYS A 1 185 ? -2.002 13.622 -4.104 1.00 88.81 185 LYS A C 1
ATOM 1510 O O . LYS A 1 185 ? -2.568 13.004 -5.006 1.00 88.81 185 LYS A O 1
ATOM 1515 N N . ASP A 1 186 ? -1.874 14.941 -4.092 1.00 84.62 186 ASP A N 1
ATOM 1516 C CA . ASP A 1 186 ? -2.261 15.780 -5.216 1.00 84.62 186 ASP A CA 1
ATOM 1517 C C . ASP A 1 186 ? -1.113 15.825 -6.232 1.00 84.62 186 ASP A C 1
ATOM 1519 O O . ASP A 1 186 ? -0.029 16.323 -5.940 1.00 84.62 186 ASP A O 1
ATOM 1523 N N . TRP A 1 187 ? -1.341 15.249 -7.410 1.00 74.12 187 TRP A N 1
ATOM 1524 C CA . TRP A 1 187 ? -0.361 15.226 -8.496 1.00 74.12 187 TRP A CA 1
ATOM 1525 C C . TRP A 1 187 ? -0.421 16.474 -9.383 1.00 74.12 187 TRP A C 1
ATOM 1527 O O . TRP A 1 187 ? 0.485 16.678 -10.189 1.00 74.12 187 TRP A O 1
ATOM 1537 N N . GLU A 1 188 ? -1.475 17.284 -9.259 1.00 73.94 188 GLU A N 1
ATOM 1538 C CA . GLU A 1 188 ? -1.663 18.510 -10.039 1.00 73.94 188 GLU A CA 1
ATOM 1539 C C . GLU A 1 188 ? -1.084 19.736 -9.324 1.00 73.94 188 GLU A C 1
ATOM 1541 O O . GLU A 1 188 ? -0.668 20.688 -9.984 1.00 73.94 188 GLU A O 1
ATOM 1546 N N . ALA A 1 189 ? -1.040 19.712 -7.989 1.00 64.19 189 ALA A N 1
ATOM 1547 C CA . ALA A 1 189 ? -0.596 20.848 -7.181 1.00 64.19 189 ALA A CA 1
ATOM 1548 C C . ALA A 1 189 ? 0.920 21.125 -7.216 1.00 64.19 189 ALA A C 1
ATOM 1550 O O . ALA A 1 189 ? 1.307 22.253 -6.905 1.00 64.19 189 ALA A O 1
ATOM 1551 N N . GLY A 1 190 ? 1.738 20.165 -7.665 1.00 48.06 190 GLY A N 1
ATOM 1552 C CA . GLY A 1 190 ? 3.199 20.296 -7.734 1.00 48.06 190 GLY A CA 1
ATOM 1553 C C . GLY A 1 190 ? 3.902 20.130 -6.394 1.00 48.06 190 GLY A C 1
ATOM 1554 O O . GLY A 1 190 ? 3.447 20.721 -5.391 1.00 48.06 190 GLY A O 1
#

pLDDT: mean 82.95, std 12.23, range [39.84, 95.5]